Protein AF-A0A800MCJ8-F1 (afdb_monomer_lite)

Foldseek 3Di:
DDDDDDDDDDDQPDDPVLLVVLVVPPDDPALVSVLLSLLCVLLVHRSVVLSLLVVLLLLLVLAQVPQADQQFSWRQAPLFWIKGKDWPDDPVDVVFADDGWGDDQLWIWGQGPVRDTDTDPPTQIFIKIFRPDDDDLVPQDDPPDDFDDPVVVVVDPVDDLVPDGSLLNSLVSSCVVPVDPSSSSSRSSVSSRSSQSNCVSVDQWHDDPQAWIFGDDPTTITGGDPSSCVSSSNDD

Radius of gyration: 19.5 Å; chains: 1; bounding box: 46×62×62 Å

pLDDT: mean 83.27, std 16.12, range [28.75, 97.81]

Structure (mmCIF, N/CA/C/O backbone):
data_AF-A0A800MCJ8-F1
#
_entry.id   AF-A0A800MCJ8-F1
#
loop_
_atom_site.group_PDB
_atom_site.id
_atom_site.type_symbol
_atom_site.label_atom_id
_atom_site.label_alt_id
_atom_site.label_comp_id
_atom_site.label_asym_id
_atom_site.label_entity_id
_atom_site.label_seq_id
_atom_site.pdbx_PDB_ins_code
_atom_site.Cartn_x
_atom_site.Cartn_y
_atom_site.Cartn_z
_atom_site.occupancy
_atom_site.B_iso_or_equiv
_atom_site.auth_seq_id
_atom_site.auth_comp_id
_atom_site.auth_asym_id
_atom_site.auth_atom_id
_atom_site.pdbx_PDB_model_num
ATOM 1 N N . MET A 1 1 ? 9.756 -42.792 7.057 1.00 36.12 1 MET A N 1
ATOM 2 C CA . MET A 1 1 ? 10.075 -41.655 7.947 1.00 36.12 1 MET A CA 1
ATOM 3 C C . MET A 1 1 ? 9.738 -40.369 7.214 1.00 36.12 1 MET A C 1
ATOM 5 O O . MET A 1 1 ? 10.510 -39.906 6.387 1.00 36.12 1 MET A O 1
ATOM 9 N N . THR A 1 2 ? 8.528 -39.863 7.419 1.00 30.89 2 THR A N 1
ATOM 10 C CA . THR A 1 2 ? 8.011 -38.647 6.781 1.00 30.89 2 THR A CA 1
ATOM 11 C C . THR A 1 2 ? 8.363 -37.444 7.647 1.00 30.89 2 THR A C 1
ATOM 13 O O . THR A 1 2 ? 7.769 -37.241 8.703 1.00 30.89 2 THR A O 1
ATOM 16 N N . GLY A 1 3 ? 9.363 -36.676 7.215 1.00 28.75 3 GLY A N 1
ATOM 17 C CA . GLY A 1 3 ? 9.726 -35.402 7.827 1.00 28.75 3 GLY A CA 1
ATOM 18 C C . GLY A 1 3 ? 8.680 -34.344 7.493 1.00 28.75 3 GLY A C 1
ATOM 19 O O . GLY A 1 3 ? 8.579 -33.904 6.351 1.00 28.75 3 GLY A O 1
ATOM 20 N N . ILE A 1 4 ? 7.892 -33.956 8.492 1.00 29.97 4 ILE A N 1
ATOM 21 C CA . ILE A 1 4 ? 7.006 -32.796 8.426 1.00 29.97 4 ILE A CA 1
ATOM 22 C C . ILE A 1 4 ? 7.874 -31.567 8.696 1.00 29.97 4 ILE A C 1
ATOM 24 O O . ILE A 1 4 ? 8.286 -31.319 9.827 1.00 29.97 4 ILE A O 1
ATOM 28 N N . THR A 1 5 ? 8.171 -30.799 7.652 1.00 30.75 5 THR A N 1
ATOM 29 C CA . THR A 1 5 ? 8.714 -29.447 7.775 1.00 30.75 5 THR A CA 1
ATOM 30 C C . THR A 1 5 ? 7.624 -28.536 8.327 1.00 30.75 5 THR A C 1
ATOM 32 O O . THR A 1 5 ? 6.698 -28.121 7.630 1.00 30.75 5 THR A O 1
ATOM 35 N N . THR A 1 6 ? 7.721 -28.233 9.617 1.00 30.97 6 THR A N 1
ATOM 36 C CA . THR A 1 6 ? 6.938 -27.192 10.275 1.00 30.97 6 THR A CA 1
ATOM 37 C C . THR A 1 6 ? 7.277 -25.839 9.659 1.00 30.97 6 THR A C 1
ATOM 39 O O . THR A 1 6 ? 8.358 -25.297 9.865 1.00 30.97 6 THR A O 1
ATOM 42 N N . SER A 1 7 ? 6.334 -25.310 8.882 1.00 34.00 7 SER A N 1
ATOM 43 C CA . SER A 1 7 ? 6.285 -23.919 8.436 1.00 34.00 7 SER A CA 1
ATOM 44 C C . SER A 1 7 ? 6.340 -22.978 9.645 1.00 34.00 7 SER A C 1
ATOM 46 O O . SER A 1 7 ? 5.417 -22.984 10.462 1.00 34.00 7 SER A O 1
ATOM 48 N N . ASP A 1 8 ? 7.385 -22.151 9.730 1.00 35.06 8 ASP A N 1
ATOM 49 C CA . ASP A 1 8 ? 7.520 -21.093 10.733 1.00 35.06 8 ASP A CA 1
ATOM 50 C C . ASP A 1 8 ? 6.300 -20.162 10.705 1.00 35.06 8 ASP A C 1
ATOM 52 O O . ASP A 1 8 ? 5.992 -19.497 9.712 1.00 35.06 8 ASP A O 1
ATOM 56 N N . LYS A 1 9 ? 5.575 -20.152 11.823 1.00 41.94 9 LYS A N 1
ATOM 57 C CA . LYS A 1 9 ? 4.365 -19.365 12.048 1.00 41.94 9 LYS A CA 1
ATOM 58 C C . LYS A 1 9 ? 4.731 -17.912 12.372 1.00 41.94 9 LYS A C 1
ATOM 60 O O . LYS A 1 9 ? 5.507 -17.654 13.283 1.00 41.94 9 LYS A O 1
ATOM 65 N N . ASN A 1 10 ? 4.083 -16.977 11.674 1.00 42.59 10 ASN A N 1
ATOM 66 C CA . ASN A 1 10 ? 3.663 -15.655 12.161 1.00 42.59 10 ASN A CA 1
ATOM 67 C C . ASN A 1 10 ? 4.637 -14.902 13.093 1.00 42.59 10 ASN A C 1
ATOM 69 O O . ASN A 1 10 ? 4.304 -14.622 14.243 1.00 42.59 10 ASN A O 1
ATOM 73 N N . GLN A 1 11 ? 5.801 -14.477 12.595 1.00 41.53 11 GLN A N 1
ATOM 74 C CA . GLN A 1 11 ? 6.537 -13.400 13.265 1.00 41.53 11 GLN A CA 1
ATOM 75 C C . GLN A 1 11 ? 5.903 -12.051 12.908 1.00 41.53 11 GLN A C 1
ATOM 77 O O . GLN A 1 11 ? 6.086 -11.535 11.805 1.00 41.53 11 GLN A O 1
ATOM 82 N N . THR A 1 12 ? 5.163 -11.469 13.852 1.00 43.50 12 THR A N 1
ATOM 83 C CA . THR A 1 12 ? 4.762 -10.058 13.801 1.00 43.50 12 THR A CA 1
ATOM 84 C C . THR A 1 12 ? 6.012 -9.194 13.666 1.00 43.50 12 THR A C 1
ATOM 86 O O . THR A 1 12 ? 6.977 -9.352 14.415 1.00 43.50 12 THR A O 1
ATOM 89 N N . THR A 1 13 ? 6.030 -8.272 12.706 1.00 50.47 13 THR A N 1
ATOM 90 C CA . THR A 1 13 ? 7.264 -7.546 12.364 1.00 50.47 13 THR A CA 1
ATOM 91 C C . THR A 1 13 ? 7.583 -6.427 13.359 1.00 50.47 13 THR A C 1
ATOM 93 O O . THR A 1 13 ? 8.710 -5.913 13.382 1.00 50.47 13 THR A O 1
ATOM 96 N N . PHE A 1 14 ? 6.605 -6.083 14.200 1.00 52.44 14 PHE A N 1
ATOM 97 C CA . PHE A 1 14 ? 6.761 -5.252 15.385 1.00 52.44 14 PHE A CA 1
ATOM 98 C C . PHE A 1 14 ? 7.273 -6.084 16.566 1.00 52.44 14 PHE A C 1
ATOM 100 O O . PHE A 1 14 ? 6.672 -7.107 16.895 1.00 52.44 14 PHE A O 1
ATOM 107 N N . PRO A 1 15 ? 8.349 -5.651 17.248 1.00 59.16 15 PRO A N 1
ATOM 108 C CA . PRO A 1 15 ? 8.770 -6.278 18.493 1.00 59.16 15 PRO A CA 1
ATOM 109 C C . PRO A 1 15 ? 7.637 -6.222 19.523 1.00 59.16 15 PRO A C 1
ATOM 111 O O . PRO A 1 15 ? 7.038 -5.162 19.716 1.00 59.16 15 PRO A O 1
ATOM 114 N N . ALA A 1 16 ? 7.398 -7.310 20.257 1.00 60.09 16 ALA A N 1
ATOM 115 C CA . ALA A 1 16 ? 6.421 -7.331 21.352 1.00 60.09 16 ALA A CA 1
ATOM 116 C C . ALA A 1 16 ? 6.683 -6.223 22.398 1.00 60.09 16 ALA A C 1
ATOM 118 O O . ALA A 1 16 ? 5.756 -5.667 22.980 1.00 60.09 16 ALA A O 1
ATOM 119 N N . SER A 1 17 ? 7.948 -5.830 22.584 1.00 53.19 17 SER A N 1
ATOM 120 C CA . SER A 1 17 ? 8.345 -4.699 23.434 1.00 53.19 17 SER A CA 1
ATOM 121 C C . SER A 1 17 ? 7.850 -3.341 22.922 1.00 53.19 17 SER A C 1
ATOM 123 O O . SER A 1 17 ? 7.562 -2.448 23.719 1.00 53.19 17 SER A O 1
ATOM 125 N N . SER A 1 18 ? 7.717 -3.174 21.604 1.00 55.41 18 SER A N 1
ATOM 126 C CA . SER A 1 18 ? 7.154 -1.967 20.989 1.00 55.41 18 SER A CA 1
ATOM 127 C C . SER A 1 18 ? 5.636 -1.916 21.146 1.00 55.41 18 SER A C 1
ATOM 129 O O . SER A 1 18 ? 5.113 -0.850 21.448 1.00 55.41 18 SER A O 1
ATOM 131 N N . ILE A 1 19 ? 4.949 -3.058 21.035 1.00 61.28 19 ILE A N 1
ATOM 132 C CA . ILE A 1 19 ? 3.501 -3.177 21.297 1.00 61.28 19 ILE A CA 1
ATOM 133 C C . ILE A 1 19 ? 3.192 -2.859 22.768 1.00 61.28 19 ILE A C 1
ATOM 135 O O . ILE A 1 19 ? 2.347 -2.014 23.049 1.00 61.28 19 ILE A O 1
ATOM 139 N N . LYS A 1 20 ? 3.967 -3.410 23.712 1.00 60.31 20 LYS A N 1
ATOM 140 C CA . LYS A 1 20 ? 3.849 -3.063 25.141 1.00 60.31 20 LYS A CA 1
ATOM 141 C C . LYS A 1 20 ? 4.133 -1.582 25.422 1.00 60.31 20 LYS A C 1
ATOM 143 O O . LYS A 1 20 ? 3.499 -0.973 26.274 1.00 60.31 20 LYS A O 1
ATOM 148 N N . SER A 1 21 ? 5.083 -0.976 24.706 1.00 59.19 21 SER A N 1
ATOM 149 C CA . SER A 1 21 ? 5.383 0.457 24.854 1.00 59.19 21 SER A CA 1
ATOM 150 C C . SER A 1 21 ? 4.276 1.358 24.291 1.00 59.19 21 SER A C 1
ATOM 152 O O . SER A 1 21 ? 4.044 2.428 24.850 1.00 59.19 21 SER A O 1
ATOM 154 N N . LEU A 1 22 ? 3.599 0.919 23.221 1.00 59.22 22 LEU A N 1
ATOM 155 C CA . LEU A 1 22 ? 2.414 1.567 22.645 1.00 59.22 22 LEU A CA 1
ATOM 156 C C . LEU A 1 22 ? 1.237 1.544 23.631 1.00 59.22 22 LEU A C 1
ATOM 158 O O . LEU A 1 22 ? 0.635 2.584 23.879 1.00 59.22 22 LEU A O 1
ATOM 162 N N . GLN A 1 23 ? 0.977 0.393 24.258 1.00 61.78 23 GLN A N 1
ATOM 163 C CA . GLN A 1 23 ? -0.067 0.235 25.282 1.00 61.78 23 GLN A CA 1
ATOM 164 C C . GLN A 1 23 ? 0.172 1.118 26.519 1.00 61.78 23 GLN A C 1
ATOM 166 O O . GLN A 1 23 ? -0.777 1.615 27.114 1.00 61.78 23 GLN A O 1
ATOM 171 N N . ASN A 1 24 ? 1.436 1.378 26.868 1.00 57.78 24 ASN A N 1
ATOM 172 C CA . ASN A 1 24 ? 1.817 2.163 28.047 1.00 57.78 24 ASN A CA 1
ATOM 173 C C . ASN A 1 24 ? 1.929 3.685 27.800 1.00 57.78 24 ASN A C 1
ATOM 175 O O . ASN A 1 24 ? 2.462 4.398 28.650 1.00 57.78 24 ASN A O 1
ATOM 179 N N . GLY A 1 25 ? 1.498 4.200 26.641 1.00 51.69 25 GLY A N 1
ATOM 180 C CA . GLY A 1 25 ? 1.368 5.647 26.396 1.00 51.69 25 GLY A CA 1
ATOM 181 C C . GLY A 1 25 ? 2.675 6.458 26.342 1.00 51.69 25 GLY A C 1
ATOM 182 O O . GLY A 1 25 ? 2.639 7.684 26.442 1.00 51.69 25 GLY A O 1
ATOM 183 N N . LYS A 1 26 ? 3.846 5.824 26.181 1.00 52.72 26 LYS A N 1
ATOM 184 C CA . LYS A 1 26 ? 5.127 6.548 26.037 1.00 52.72 26 LYS A CA 1
ATOM 185 C C . LYS A 1 26 ? 5.223 7.253 24.679 1.00 52.72 26 LYS A C 1
ATOM 187 O O . LYS A 1 26 ? 4.796 6.708 23.666 1.00 52.72 26 LYS A O 1
ATOM 192 N N . SER A 1 27 ? 5.869 8.429 24.653 1.00 52.53 27 SER A N 1
ATOM 193 C CA . SER A 1 27 ? 6.148 9.205 23.431 1.00 52.53 27 SER A CA 1
ATOM 194 C C . SER A 1 27 ? 6.707 8.320 22.310 1.00 52.53 27 SER A C 1
ATOM 196 O O . SER A 1 27 ? 7.795 7.740 22.409 1.00 52.53 27 SER A O 1
ATOM 198 N N . LEU A 1 28 ? 5.921 8.189 21.242 1.00 59.66 28 LEU A N 1
ATOM 199 C CA . LEU A 1 28 ? 6.206 7.307 20.121 1.00 59.66 28 LEU A CA 1
ATOM 200 C C . LEU A 1 28 ? 7.229 7.964 19.197 1.00 59.66 28 LEU A C 1
ATOM 202 O O . LEU A 1 28 ? 6.925 8.932 18.508 1.00 59.66 28 LEU A O 1
ATOM 206 N N . LYS A 1 29 ? 8.444 7.408 19.151 1.00 59.47 29 LYS A N 1
ATOM 207 C CA . LYS A 1 29 ? 9.552 7.947 18.343 1.00 59.47 29 LYS A CA 1
ATOM 208 C C . LYS A 1 29 ? 9.481 7.613 16.844 1.00 59.47 29 LYS A C 1
ATOM 210 O O . LYS A 1 29 ? 10.251 8.177 16.075 1.00 59.47 29 LYS A O 1
ATOM 215 N N . SER A 1 30 ? 8.618 6.686 16.406 1.00 72.31 30 SER A N 1
ATOM 216 C CA . SER A 1 30 ? 8.546 6.257 14.995 1.00 72.31 30 SER A CA 1
ATOM 217 C C . SER A 1 30 ? 7.173 6.508 14.373 1.00 72.31 30 SER A C 1
ATOM 219 O O . SER A 1 30 ? 6.151 6.216 14.995 1.00 72.31 30 SER A O 1
ATOM 221 N N . SER A 1 31 ? 7.155 6.999 13.128 1.00 82.00 31 SER A N 1
ATOM 222 C CA . SER A 1 31 ? 5.919 7.348 12.414 1.00 82.00 31 SER A CA 1
ATOM 223 C C . SER A 1 31 ? 4.972 6.155 12.267 1.00 82.00 31 SER A C 1
ATOM 225 O O . SER A 1 31 ? 3.772 6.299 12.459 1.00 82.00 31 SER A O 1
ATOM 227 N N . SER A 1 32 ? 5.492 4.954 11.990 1.00 87.00 32 SER A N 1
ATOM 228 C CA . SER A 1 32 ? 4.664 3.746 11.891 1.00 87.00 32 SER A CA 1
ATOM 229 C C . SER A 1 32 ? 3.969 3.377 13.202 1.00 87.00 32 SER A C 1
ATOM 231 O O . SER A 1 32 ? 2.825 2.943 13.173 1.00 87.00 32 SER A O 1
ATOM 233 N N . ALA A 1 33 ? 4.629 3.566 14.350 1.00 87.88 33 ALA A N 1
ATOM 234 C CA . ALA A 1 33 ? 4.023 3.275 15.647 1.00 87.88 33 ALA A CA 1
ATOM 235 C C . ALA A 1 33 ? 2.918 4.292 15.988 1.00 87.88 33 ALA A C 1
ATOM 237 O O . ALA A 1 33 ? 1.853 3.900 16.447 1.00 87.88 33 ALA A O 1
ATOM 238 N N . GLN A 1 34 ? 3.135 5.577 15.679 1.00 89.56 34 GLN A N 1
ATOM 239 C CA . GLN A 1 34 ? 2.110 6.625 15.810 1.00 89.56 34 GLN A CA 1
ATOM 240 C C . GLN A 1 34 ? 0.885 6.353 14.925 1.00 89.56 34 GLN A C 1
ATOM 242 O O . GLN A 1 34 ? -0.250 6.560 15.350 1.00 89.56 34 GLN A O 1
ATOM 247 N N . ILE A 1 35 ? 1.108 5.865 13.701 1.00 92.88 35 ILE A N 1
ATOM 248 C CA . ILE A 1 35 ? 0.030 5.500 12.776 1.00 92.88 35 ILE A CA 1
ATOM 249 C C . ILE A 1 35 ? -0.773 4.310 13.316 1.00 92.88 35 ILE A C 1
ATOM 251 O O . ILE A 1 35 ? -1.997 4.378 13.310 1.00 92.88 35 ILE A O 1
ATOM 255 N N . ILE A 1 36 ? -0.116 3.259 13.822 1.00 93.75 36 ILE A N 1
ATOM 256 C CA . ILE A 1 36 ? -0.798 2.108 14.443 1.00 93.75 36 ILE A CA 1
ATOM 257 C C . ILE A 1 36 ? -1.632 2.544 15.649 1.00 93.75 36 ILE A C 1
ATOM 259 O O . ILE A 1 36 ? -2.795 2.164 15.747 1.00 93.75 36 ILE A O 1
ATOM 263 N N . ASP A 1 37 ? -1.055 3.345 16.547 1.00 91.19 37 ASP A N 1
ATOM 264 C CA . ASP A 1 37 ? -1.762 3.869 17.721 1.00 91.19 37 ASP A CA 1
ATOM 265 C C . ASP A 1 37 ? -3.004 4.673 17.307 1.00 91.19 37 ASP A C 1
ATOM 267 O O . ASP A 1 37 ? -4.094 4.471 17.838 1.00 91.19 37 ASP A O 1
ATOM 271 N N . SER A 1 38 ? -2.867 5.516 16.279 1.00 91.12 38 SER A N 1
ATOM 272 C CA . SER A 1 38 ? -3.987 6.281 15.720 1.00 91.12 38 SER A CA 1
ATOM 273 C C . SER A 1 38 ? -5.062 5.372 15.117 1.00 91.12 38 SER A C 1
ATOM 275 O O . SER A 1 38 ? -6.246 5.599 15.343 1.00 91.12 38 SER A O 1
ATOM 277 N N . MET A 1 39 ? -4.667 4.328 14.377 1.00 93.94 39 MET A N 1
ATOM 278 C CA . MET A 1 39 ? -5.596 3.344 13.811 1.00 93.94 39 MET A CA 1
ATOM 279 C C . MET A 1 39 ? -6.392 2.635 14.908 1.00 93.94 39 MET A C 1
ATOM 281 O O . MET A 1 39 ? -7.612 2.558 14.804 1.00 93.94 39 MET A O 1
ATOM 285 N N . ALA A 1 40 ? -5.717 2.147 15.952 1.00 94.25 40 ALA A N 1
ATOM 286 C CA . ALA A 1 40 ? -6.349 1.463 17.077 1.00 94.25 40 ALA A CA 1
ATOM 287 C C . ALA A 1 40 ? -7.364 2.377 17.782 1.00 94.25 40 ALA A C 1
ATOM 289 O O . ALA A 1 40 ? -8.543 2.044 17.865 1.00 94.25 40 ALA A O 1
ATOM 290 N N . LYS A 1 41 ? -6.940 3.589 18.166 1.00 91.62 41 LYS A N 1
ATOM 291 C 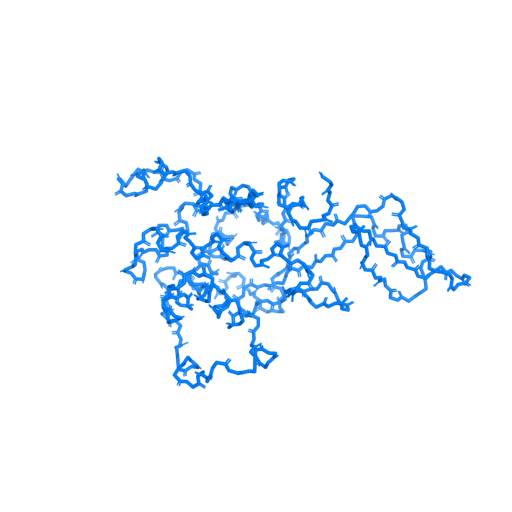CA . LYS A 1 41 ? -7.792 4.573 18.854 1.00 91.62 41 LYS A CA 1
ATOM 292 C C . LYS A 1 41 ? -9.014 4.998 18.043 1.00 91.62 41 LYS A C 1
ATOM 294 O O . LYS A 1 41 ? -10.096 5.120 18.596 1.00 91.62 41 LYS A O 1
ATOM 299 N N . MET A 1 42 ? -8.858 5.235 16.741 1.00 89.75 42 MET A N 1
ATOM 300 C CA . MET A 1 42 ? -9.962 5.701 15.888 1.00 89.75 42 MET A CA 1
ATOM 301 C C . MET A 1 42 ? -10.972 4.607 15.536 1.00 89.75 42 MET A C 1
ATOM 303 O O . MET A 1 42 ? -12.067 4.920 15.075 1.00 89.75 42 MET A O 1
ATOM 307 N N . THR A 1 43 ? -10.597 3.337 15.691 1.00 91.44 43 THR A N 1
ATOM 308 C CA . THR A 1 43 ? -11.454 2.199 15.334 1.00 91.44 43 THR A CA 1
ATOM 309 C C . THR A 1 43 ? -11.971 1.428 16.536 1.00 91.44 43 THR A C 1
ATOM 311 O O . THR A 1 43 ? -12.784 0.532 16.343 1.00 91.44 43 THR A O 1
ATOM 314 N N . ASP A 1 44 ? -11.515 1.777 17.741 1.00 92.75 44 ASP A N 1
ATOM 315 C CA . ASP A 1 44 ? -11.741 1.012 18.970 1.00 92.75 44 ASP A CA 1
ATOM 316 C C . ASP A 1 44 ? -11.318 -0.466 18.834 1.00 92.75 44 ASP A C 1
ATOM 318 O O . ASP A 1 44 ? -11.927 -1.386 19.374 1.00 92.75 44 ASP A O 1
ATOM 322 N N . LEU A 1 45 ? -10.258 -0.707 18.053 1.00 94.31 45 LEU A N 1
ATOM 323 C CA . LEU A 1 45 ? -9.669 -2.030 17.846 1.00 94.31 45 LEU A CA 1
ATOM 324 C C . LEU A 1 45 ? -8.302 -2.113 18.518 1.00 94.31 45 LEU A C 1
ATOM 326 O O . LEU A 1 45 ? -7.616 -1.113 18.726 1.00 94.31 45 LEU A O 1
ATOM 330 N N . SER A 1 46 ? -7.869 -3.339 18.811 1.00 94.94 46 SER A N 1
ATOM 331 C CA . SER A 1 46 ? -6.579 -3.564 19.461 1.00 94.94 46 SER A CA 1
ATOM 332 C C . SER A 1 46 ? -5.394 -3.085 18.607 1.00 94.94 46 SER A C 1
ATOM 334 O O . SER A 1 46 ? -5.408 -3.139 17.368 1.00 94.94 46 SER A O 1
ATOM 336 N N . ILE A 1 47 ? -4.321 -2.665 19.283 1.00 93.56 47 ILE A N 1
ATOM 337 C CA . ILE A 1 47 ? -3.038 -2.315 18.653 1.00 93.56 47 ILE A CA 1
ATOM 338 C C . ILE A 1 47 ? -2.492 -3.511 17.867 1.00 93.56 47 ILE A C 1
ATOM 340 O O . ILE A 1 47 ? -1.915 -3.338 16.791 1.00 93.56 47 ILE A O 1
ATOM 344 N N . GLU A 1 48 ? -2.694 -4.725 18.369 1.00 94.38 48 GLU A N 1
ATOM 345 C CA . GLU A 1 48 ? -2.321 -5.980 17.728 1.00 94.38 48 GLU A CA 1
ATOM 346 C C . GLU A 1 48 ? -3.035 -6.150 16.380 1.00 94.38 48 GLU A C 1
ATOM 348 O O . GLU A 1 48 ? -2.376 -6.399 15.366 1.00 94.38 48 GLU A O 1
ATOM 353 N N . THR A 1 49 ? -4.356 -5.940 16.335 1.00 95.38 49 THR A N 1
ATOM 354 C CA . THR A 1 49 ? -5.153 -5.994 15.098 1.00 95.38 49 THR A CA 1
ATOM 355 C C . THR A 1 49 ? -4.681 -4.931 14.103 1.00 95.38 49 THR A C 1
ATOM 357 O O . THR A 1 49 ? -4.410 -5.247 12.940 1.00 95.38 49 THR A O 1
ATOM 360 N N . ALA A 1 50 ? -4.503 -3.684 14.551 1.00 96.50 50 ALA A N 1
ATOM 361 C CA . ALA A 1 50 ? -4.020 -2.586 13.709 1.00 96.50 50 ALA A CA 1
ATOM 362 C C . ALA A 1 50 ? -2.616 -2.860 13.138 1.00 96.50 50 ALA A C 1
ATOM 364 O O . ALA A 1 50 ? -2.368 -2.655 11.945 1.00 96.50 50 ALA A O 1
ATOM 365 N N . THR A 1 51 ? -1.713 -3.388 13.967 1.00 95.38 51 THR A N 1
ATOM 366 C CA . THR A 1 51 ? -0.357 -3.791 13.569 1.00 95.38 51 THR A CA 1
ATOM 367 C C . THR A 1 51 ? -0.403 -4.881 12.508 1.00 95.38 51 THR A C 1
ATOM 369 O O . THR A 1 51 ? 0.286 -4.777 11.491 1.00 95.38 51 THR A O 1
ATOM 372 N N . ARG A 1 52 ? -1.240 -5.906 12.708 1.00 96.31 52 ARG A N 1
ATOM 373 C CA . ARG A 1 52 ? -1.382 -7.026 11.772 1.00 96.31 52 ARG A CA 1
ATOM 374 C C . ARG A 1 52 ? -1.913 -6.553 10.419 1.00 96.31 52 ARG A C 1
ATOM 376 O O . ARG A 1 52 ? -1.348 -6.924 9.396 1.00 96.31 52 ARG A O 1
ATOM 383 N N . VAL A 1 53 ? -2.911 -5.664 10.392 1.00 97.69 53 VAL A N 1
ATOM 384 C CA . VAL A 1 53 ? -3.402 -5.056 9.139 1.00 97.69 53 VAL A CA 1
ATOM 385 C C . VAL A 1 53 ? -2.313 -4.233 8.442 1.00 97.69 53 VAL A C 1
ATOM 387 O O . VAL A 1 53 ? -2.171 -4.322 7.222 1.00 97.69 53 VAL A O 1
ATOM 390 N N . MET A 1 54 ? -1.517 -3.455 9.183 1.00 96.75 54 MET A N 1
ATOM 391 C CA . MET A 1 54 ? -0.426 -2.673 8.591 1.00 96.75 54 MET A CA 1
ATOM 392 C C . MET A 1 54 ? 0.676 -3.564 8.003 1.00 96.75 54 MET A C 1
ATOM 394 O O . MET A 1 54 ? 1.162 -3.294 6.901 1.00 96.75 54 MET A O 1
ATOM 398 N N . ASP A 1 55 ? 1.075 -4.615 8.718 1.00 95.81 55 ASP A N 1
ATOM 399 C CA . ASP A 1 55 ? 2.072 -5.570 8.235 1.00 95.81 55 ASP A CA 1
ATOM 400 C C . ASP A 1 55 ? 1.587 -6.272 6.966 1.00 95.81 55 ASP A C 1
ATOM 402 O O . ASP A 1 55 ? 2.309 -6.306 5.967 1.00 95.81 55 ASP A O 1
ATOM 406 N N . GLU A 1 56 ? 0.337 -6.730 6.956 1.00 97.44 56 GLU A N 1
ATOM 407 C CA . GLU A 1 56 ? -0.235 -7.423 5.804 1.00 97.44 56 GLU A CA 1
ATOM 408 C C . GLU A 1 56 ? -0.468 -6.513 4.597 1.00 97.44 56 GLU A C 1
ATOM 410 O O . GLU A 1 56 ? -0.305 -6.932 3.448 1.00 97.44 56 GLU A O 1
ATOM 415 N N . PHE A 1 57 ? -0.746 -5.229 4.826 1.00 97.75 57 PHE A N 1
ATOM 416 C CA . PHE A 1 57 ? -0.728 -4.231 3.761 1.00 97.75 57 PHE A CA 1
ATOM 417 C C . PHE A 1 57 ? 0.651 -4.144 3.092 1.00 97.75 57 PHE A C 1
ATOM 419 O O . PHE A 1 57 ? 0.751 -4.185 1.862 1.00 97.75 57 PHE A O 1
ATOM 426 N N . TRP A 1 58 ? 1.726 -4.034 3.873 1.00 96.88 58 TRP A N 1
ATOM 427 C CA . TRP A 1 58 ? 3.076 -3.946 3.313 1.00 96.88 58 TRP A CA 1
ATOM 428 C C . TRP A 1 58 ? 3.519 -5.248 2.646 1.00 96.88 58 TRP A C 1
ATOM 430 O O . TRP A 1 58 ? 4.199 -5.201 1.617 1.00 96.88 58 TRP A O 1
ATOM 440 N N . ASP A 1 59 ? 3.091 -6.391 3.172 1.00 95.50 59 ASP A N 1
ATOM 441 C CA . ASP A 1 59 ? 3.288 -7.693 2.543 1.00 95.50 59 ASP A CA 1
ATOM 442 C C . ASP A 1 59 ? 2.592 -7.762 1.184 1.00 95.50 59 ASP A C 1
ATOM 444 O O . ASP A 1 59 ? 3.225 -8.135 0.190 1.00 95.50 59 ASP A O 1
ATOM 448 N N . TYR A 1 60 ? 1.347 -7.290 1.096 1.00 96.38 60 TYR A N 1
ATOM 449 C CA . TYR A 1 60 ? 0.625 -7.175 -0.168 1.00 96.38 60 TYR A CA 1
ATOM 450 C C . TYR A 1 60 ? 1.373 -6.284 -1.169 1.00 96.38 60 TYR A C 1
ATOM 452 O O . TYR A 1 60 ? 1.532 -6.660 -2.333 1.00 96.38 60 TYR A O 1
ATOM 460 N N . VAL A 1 61 ? 1.865 -5.117 -0.736 1.00 96.06 61 VAL A N 1
ATOM 461 C CA . VAL A 1 61 ? 2.645 -4.202 -1.593 1.00 96.06 61 VAL A CA 1
ATOM 462 C C . VAL A 1 61 ? 3.938 -4.864 -2.075 1.00 96.06 61 VAL A C 1
ATOM 464 O O . VAL A 1 61 ? 4.327 -4.656 -3.227 1.00 96.06 61 VAL A O 1
ATOM 467 N N . SER A 1 62 ? 4.584 -5.677 -1.233 1.00 93.56 62 SER A N 1
ATOM 468 C CA . SER A 1 62 ? 5.837 -6.362 -1.572 1.00 93.56 62 SER A CA 1
ATOM 469 C C . SER A 1 62 ? 5.680 -7.475 -2.615 1.00 93.56 62 SER A C 1
ATOM 471 O O . SER A 1 62 ? 6.633 -7.787 -3.324 1.00 93.56 62 SER A O 1
ATOM 473 N N . ASN A 1 63 ? 4.480 -8.040 -2.771 1.00 91.56 63 ASN A N 1
ATOM 474 C CA . ASN A 1 63 ? 4.218 -9.116 -3.725 1.00 91.56 63 ASN A CA 1
ATOM 475 C C . ASN A 1 63 ? 3.976 -8.574 -5.150 1.00 91.56 63 ASN A C 1
ATOM 477 O O . ASN A 1 63 ? 2.840 -8.400 -5.602 1.00 91.56 63 ASN A O 1
ATOM 481 N N . HIS A 1 64 ? 5.065 -8.310 -5.878 1.00 87.62 64 HIS A N 1
ATOM 482 C CA . HIS A 1 64 ? 5.017 -7.797 -7.253 1.00 87.62 64 HIS A CA 1
ATOM 483 C C . HIS A 1 64 ? 4.283 -8.721 -8.230 1.00 87.62 64 HIS A C 1
ATOM 485 O O . HIS A 1 64 ? 3.488 -8.248 -9.042 1.00 87.62 64 HIS A O 1
ATOM 491 N N . SER A 1 65 ? 4.534 -10.028 -8.154 1.00 82.00 65 SER A N 1
ATOM 492 C CA . SER A 1 65 ? 4.084 -10.994 -9.163 1.00 82.00 65 SER A CA 1
ATOM 493 C C . SER A 1 65 ? 2.563 -11.164 -9.199 1.00 82.00 65 SER A C 1
ATOM 495 O O . SER A 1 65 ? 2.000 -11.348 -10.282 1.00 82.00 65 SER A O 1
ATOM 497 N N . GLY A 1 66 ? 1.899 -11.076 -8.040 1.00 84.62 66 GLY A N 1
ATOM 498 C CA . GLY A 1 66 ? 0.448 -11.246 -7.918 1.00 84.62 66 GLY A CA 1
ATOM 499 C C . GLY A 1 66 ? -0.355 -9.943 -7.914 1.00 84.62 66 GLY A C 1
ATOM 500 O O . GLY A 1 66 ? -1.467 -9.892 -8.449 1.00 84.62 66 GLY A O 1
ATOM 501 N N . ASN A 1 67 ? 0.191 -8.875 -7.326 1.00 90.62 67 ASN A N 1
ATOM 502 C CA . ASN A 1 67 ? -0.626 -7.720 -6.935 1.00 90.62 67 ASN A CA 1
ATOM 503 C C . ASN A 1 67 ? -0.483 -6.501 -7.843 1.00 90.62 67 ASN A C 1
ATOM 505 O O . ASN A 1 67 ? -1.312 -5.590 -7.789 1.00 90.62 67 ASN A O 1
ATOM 509 N N . TRP A 1 68 ? 0.540 -6.480 -8.692 1.00 92.19 68 TRP A N 1
ATOM 510 C CA . TRP A 1 68 ? 0.845 -5.348 -9.555 1.00 92.19 68 TRP A CA 1
ATOM 511 C C . TRP A 1 68 ? 0.375 -5.605 -10.984 1.00 92.19 68 TRP A C 1
ATOM 513 O O . TRP A 1 68 ? 0.368 -6.735 -11.475 1.00 92.19 68 TRP A O 1
ATOM 523 N N . ARG A 1 69 ? 0.001 -4.538 -11.697 1.00 89.00 69 ARG A N 1
ATOM 524 C CA . ARG A 1 69 ? -0.323 -4.648 -13.123 1.00 89.00 69 ARG A CA 1
ATOM 525 C C . ARG A 1 69 ? 0.914 -5.094 -13.906 1.00 89.00 69 ARG A C 1
ATOM 527 O O . ARG A 1 69 ? 1.961 -4.457 -13.824 1.00 89.00 69 ARG A O 1
ATOM 534 N N . LYS A 1 70 ? 0.789 -6.172 -14.682 1.00 83.94 70 LYS A N 1
ATOM 535 C CA . LYS A 1 70 ? 1.916 -6.796 -15.401 1.00 83.94 70 LYS A CA 1
ATOM 536 C C . LYS A 1 70 ? 2.502 -5.916 -16.508 1.00 83.94 70 LYS A C 1
ATOM 538 O O . LYS A 1 70 ? 3.682 -6.033 -16.809 1.00 83.94 70 LYS A O 1
ATOM 543 N N . ASP A 1 71 ? 1.685 -5.064 -17.116 1.00 80.31 71 ASP A N 1
ATOM 544 C CA . ASP A 1 71 ? 2.037 -4.229 -18.270 1.00 80.31 71 ASP A CA 1
ATOM 545 C C . ASP A 1 71 ? 2.728 -2.915 -17.877 1.00 80.31 71 ASP A C 1
ATOM 547 O O . ASP A 1 71 ? 3.660 -2.462 -18.537 1.00 80.31 71 ASP A O 1
ATOM 551 N N . THR A 1 72 ? 2.253 -2.300 -16.799 1.00 83.31 72 THR A N 1
ATOM 552 C CA . THR A 1 72 ? 2.683 -0.981 -16.320 1.00 83.31 72 THR A CA 1
ATOM 553 C C . THR A 1 72 ? 3.582 -1.072 -15.095 1.00 83.31 72 THR A C 1
ATOM 555 O O . THR A 1 72 ? 4.249 -0.096 -14.758 1.00 83.31 72 THR A O 1
ATOM 558 N N . HIS A 1 73 ? 3.618 -2.234 -14.436 1.00 89.38 73 HIS A N 1
ATOM 559 C CA . HIS A 1 73 ? 4.268 -2.447 -13.145 1.00 89.38 73 HIS A CA 1
ATOM 560 C C . HIS A 1 73 ? 3.850 -1.383 -12.126 1.00 89.38 73 HIS A C 1
ATOM 562 O O . HIS A 1 73 ? 4.684 -0.793 -11.435 1.00 89.38 73 HIS A O 1
ATOM 568 N N . CYS A 1 74 ? 2.536 -1.160 -12.047 1.00 92.69 74 CYS A N 1
ATOM 569 C CA . CYS A 1 74 ? 1.899 -0.222 -11.133 1.00 92.69 74 CYS A CA 1
ATOM 570 C C . CYS A 1 74 ? 0.940 -0.945 -10.179 1.00 92.69 74 CYS A C 1
ATOM 572 O O . CYS A 1 74 ? 0.158 -1.802 -10.602 1.00 92.69 74 CYS A O 1
ATOM 574 N N . LEU A 1 75 ? 0.936 -0.519 -8.918 1.00 95.44 75 LEU A N 1
ATOM 575 C CA . LEU A 1 75 ? -0.116 -0.784 -7.941 1.00 95.44 75 LEU A CA 1
ATOM 576 C C . LEU A 1 75 ? -0.763 0.555 -7.573 1.00 95.44 75 LEU A C 1
ATOM 578 O O . LEU A 1 75 ? -0.242 1.315 -6.758 1.00 95.44 75 LEU A O 1
ATOM 582 N N . GLN A 1 76 ? -1.891 0.856 -8.215 1.00 95.38 76 GLN A N 1
ATOM 583 C CA . GLN A 1 76 ? -2.685 2.052 -7.938 1.00 95.38 76 GLN A CA 1
ATOM 584 C C . GLN A 1 76 ? -3.726 1.742 -6.867 1.00 95.38 76 GLN A C 1
ATOM 586 O O . GLN A 1 76 ? -4.579 0.874 -7.065 1.00 95.38 76 GLN A O 1
ATOM 591 N N . ILE A 1 77 ? -3.677 2.472 -5.758 1.00 95.50 77 ILE A N 1
ATOM 592 C CA . ILE A 1 77 ? -4.569 2.323 -4.612 1.00 95.50 77 ILE A CA 1
ATOM 593 C C . ILE A 1 77 ? -5.434 3.587 -4.518 1.00 95.50 77 ILE A C 1
ATOM 595 O O . ILE A 1 77 ? -4.915 4.667 -4.217 1.00 95.50 77 ILE A O 1
ATOM 599 N N . PRO A 1 78 ? -6.751 3.488 -4.792 1.00 91.88 78 PRO A N 1
ATOM 600 C CA . PRO A 1 78 ? -7.647 4.639 -4.741 1.00 91.88 78 PRO A CA 1
ATOM 601 C C . PRO A 1 78 ? -7.584 5.358 -3.392 1.00 91.88 78 PRO A C 1
ATOM 603 O O . PRO A 1 78 ? -7.605 4.707 -2.348 1.00 91.88 78 PRO A O 1
ATOM 606 N N . LYS A 1 79 ? -7.543 6.697 -3.435 1.00 90.12 79 LYS A N 1
ATOM 607 C CA . LYS A 1 79 ? -7.439 7.587 -2.264 1.00 90.12 79 LYS A CA 1
ATOM 608 C C . LYS A 1 79 ? -6.169 7.410 -1.407 1.00 90.12 79 LYS A C 1
ATOM 610 O O . LYS A 1 79 ? -6.114 7.967 -0.320 1.00 90.12 79 LYS A O 1
ATOM 615 N N . PHE A 1 80 ? -5.156 6.678 -1.881 1.00 94.69 80 PHE A N 1
ATOM 616 C CA . PHE A 1 80 ? -3.857 6.568 -1.202 1.00 94.69 80 PHE A CA 1
ATOM 617 C C . PHE A 1 80 ? -2.665 6.953 -2.083 1.00 94.69 80 PHE A C 1
ATOM 619 O O . PHE A 1 80 ? -1.847 7.780 -1.695 1.00 94.69 80 PHE A O 1
ATOM 626 N N . GLY A 1 81 ? -2.585 6.410 -3.296 1.00 95.44 81 GLY A N 1
ATOM 627 C CA . GLY A 1 81 ? -1.530 6.748 -4.246 1.00 95.44 81 GLY A CA 1
ATOM 628 C C . GLY A 1 81 ? -1.170 5.573 -5.138 1.00 95.44 81 GLY A C 1
ATOM 629 O O . GLY A 1 81 ? -1.859 4.552 -5.173 1.00 95.44 81 GLY A O 1
ATOM 630 N N . THR A 1 82 ? -0.081 5.717 -5.881 1.00 96.31 82 THR A N 1
ATOM 631 C CA . THR A 1 82 ? 0.376 4.713 -6.839 1.00 96.31 82 THR A CA 1
ATOM 632 C C . THR A 1 82 ? 1.824 4.341 -6.570 1.00 96.31 82 THR A C 1
ATOM 634 O O . THR A 1 82 ? 2.715 5.190 -6.635 1.00 96.31 82 THR A O 1
ATOM 637 N N . PHE A 1 83 ? 2.072 3.054 -6.334 1.00 96.12 83 PHE A N 1
ATOM 638 C CA . PHE A 1 83 ? 3.417 2.494 -6.387 1.00 96.12 83 PHE A CA 1
ATOM 639 C C . PHE A 1 83 ? 3.748 2.085 -7.822 1.00 96.12 83 PHE A C 1
ATOM 641 O O . PHE A 1 83 ? 2.917 1.500 -8.515 1.00 96.12 83 PHE A O 1
ATOM 648 N N . ILE A 1 84 ? 4.954 2.413 -8.283 1.00 93.00 84 ILE A N 1
ATOM 649 C CA . ILE A 1 84 ? 5.399 2.166 -9.659 1.00 93.00 84 ILE A CA 1
ATOM 650 C C . ILE A 1 84 ? 6.825 1.644 -9.638 1.00 93.00 84 ILE A C 1
ATOM 652 O O . ILE A 1 84 ? 7.716 2.286 -9.077 1.00 93.00 84 ILE A O 1
ATOM 656 N N . LEU A 1 85 ? 7.060 0.526 -10.313 1.00 90.69 85 LEU A N 1
ATOM 657 C CA . LEU A 1 85 ? 8.396 -0.003 -10.502 1.00 90.69 85 LEU A CA 1
ATOM 658 C C . LEU A 1 85 ? 9.065 0.745 -11.654 1.00 90.69 85 LEU A C 1
ATOM 660 O O . LEU A 1 85 ? 8.543 0.794 -12.768 1.00 90.69 85 LEU A O 1
ATOM 664 N N . LYS A 1 86 ? 10.220 1.359 -11.397 1.00 85.62 86 LYS A N 1
ATOM 665 C CA . LYS A 1 86 ? 10.954 2.138 -12.404 1.00 85.62 86 LYS A CA 1
ATOM 666 C C . LYS A 1 86 ? 12.428 1.746 -12.450 1.00 85.62 86 LYS A C 1
ATOM 668 O O . LYS A 1 86 ? 13.001 1.423 -11.411 1.00 85.62 86 LYS A O 1
ATOM 673 N N . PRO A 1 87 ? 13.085 1.858 -13.614 1.00 81.31 87 PRO A N 1
ATOM 674 C CA . PRO A 1 87 ? 14.541 1.801 -13.678 1.00 81.31 87 PRO A CA 1
ATOM 675 C C . PRO A 1 87 ? 15.167 2.953 -12.869 1.00 81.31 87 PRO A C 1
ATOM 677 O O . PRO A 1 87 ? 14.644 4.078 -12.868 1.00 81.31 87 PRO A O 1
ATOM 680 N N . ARG A 1 88 ? 16.294 2.704 -12.182 1.00 76.75 88 ARG A N 1
ATOM 681 C CA . ARG A 1 88 ? 17.069 3.763 -11.501 1.00 76.75 88 ARG A CA 1
ATOM 682 C C . ARG A 1 88 ? 17.705 4.736 -12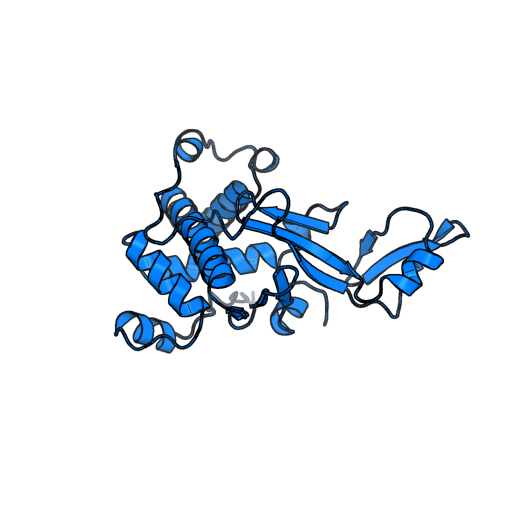.502 1.00 76.75 88 ARG A C 1
ATOM 684 O O . ARG A 1 88 ? 17.609 5.941 -12.288 1.00 76.75 88 ARG A O 1
ATOM 691 N N . SER A 1 89 ? 18.244 4.237 -13.617 1.00 69.81 89 SER A N 1
ATOM 692 C CA . SER A 1 89 ? 18.803 5.039 -14.717 1.00 69.81 89 SER A CA 1
ATOM 693 C C . SER A 1 89 ? 17.834 5.092 -15.900 1.00 69.81 89 SER A C 1
ATOM 695 O O . SER A 1 89 ? 17.606 4.093 -16.579 1.00 69.81 89 SER A O 1
ATOM 697 N N . LYS A 1 90 ? 17.213 6.254 -16.137 1.00 64.12 90 LYS A N 1
ATOM 698 C CA . LYS A 1 90 ? 16.267 6.445 -17.255 1.00 64.12 90 LYS A CA 1
ATOM 699 C C . LYS A 1 90 ? 16.958 6.850 -18.556 1.00 64.12 90 LYS A C 1
ATOM 701 O O . LYS A 1 90 ? 16.499 6.472 -19.630 1.00 64.12 90 LYS A O 1
ATOM 706 N N . THR A 1 91 ? 18.040 7.612 -18.447 1.00 61.47 91 THR A N 1
ATOM 707 C CA . THR A 1 91 ? 18.676 8.333 -19.556 1.00 61.47 91 THR A CA 1
ATOM 708 C C . THR A 1 91 ? 19.363 7.401 -20.546 1.00 61.47 91 THR A C 1
ATOM 710 O O . THR A 1 91 ? 19.281 7.628 -21.747 1.00 61.47 91 THR A O 1
ATOM 713 N N . PHE A 1 92 ? 19.994 6.329 -20.062 1.00 62.41 92 PHE A N 1
ATOM 714 C CA . PHE A 1 92 ? 20.660 5.359 -20.934 1.00 62.41 92 PHE A CA 1
ATOM 715 C C . PHE A 1 92 ? 19.646 4.509 -21.715 1.00 62.41 92 PHE A C 1
ATOM 717 O O . PHE A 1 92 ? 19.720 4.411 -22.936 1.00 62.41 92 PHE A O 1
ATOM 724 N N . ILE A 1 93 ? 18.636 3.966 -21.025 1.00 63.12 93 ILE A N 1
ATOM 725 C CA . ILE A 1 93 ? 17.661 3.055 -21.642 1.00 63.12 93 ILE A CA 1
ATOM 726 C C . ILE A 1 93 ? 16.780 3.777 -22.667 1.00 63.12 93 ILE A C 1
ATOM 728 O O . ILE A 1 93 ? 16.479 3.211 -23.713 1.00 63.12 93 ILE A O 1
ATOM 732 N N . GLN A 1 94 ? 16.367 5.023 -22.407 1.00 65.44 94 GLN A N 1
ATOM 733 C CA . GLN A 1 94 ? 15.536 5.774 -23.357 1.00 65.44 94 GLN A CA 1
ATOM 734 C C . GLN A 1 94 ? 16.209 5.979 -24.719 1.00 65.44 94 GLN A C 1
ATOM 736 O O . GLN A 1 94 ? 15.506 5.966 -25.721 1.00 65.44 94 GLN A O 1
ATOM 741 N N . LYS A 1 95 ? 17.539 6.127 -24.761 1.00 69.81 95 LYS A N 1
ATOM 742 C CA . LYS A 1 95 ? 18.289 6.311 -26.014 1.00 69.81 95 LYS A CA 1
ATOM 743 C C . LYS A 1 95 ? 18.421 5.025 -26.838 1.00 69.81 95 LYS A C 1
ATOM 745 O O . LYS A 1 95 ? 18.599 5.106 -28.050 1.00 69.81 95 LYS A O 1
ATOM 750 N N . GLN A 1 96 ? 18.371 3.861 -26.187 1.00 68.56 96 GLN A N 1
ATOM 751 C CA . GLN A 1 96 ? 18.618 2.568 -26.835 1.00 68.56 96 GLN A CA 1
ATOM 752 C C . GLN A 1 96 ? 17.356 1.750 -27.110 1.00 68.56 96 GLN A C 1
ATOM 754 O O . GLN A 1 96 ? 17.390 0.866 -27.959 1.00 68.56 96 GLN A O 1
ATOM 759 N N . LYS A 1 97 ? 16.243 2.024 -26.421 1.00 73.38 97 LYS A N 1
ATOM 760 C CA . LYS A 1 97 ? 15.026 1.226 -26.579 1.00 73.38 97 LYS A CA 1
ATOM 761 C C . LYS A 1 97 ? 14.155 1.657 -27.757 1.00 73.38 97 LYS A C 1
ATOM 763 O O . LYS A 1 97 ? 13.977 2.845 -28.016 1.00 73.38 97 LYS A O 1
ATOM 768 N N . VAL A 1 98 ? 13.462 0.679 -28.325 1.00 64.69 98 VAL A N 1
ATOM 769 C CA . VAL A 1 98 ? 12.301 0.839 -29.198 1.00 64.69 98 VAL A CA 1
ATOM 770 C C . VAL A 1 98 ? 11.089 0.223 -28.488 1.00 64.69 98 VAL A C 1
ATOM 772 O O . VAL A 1 98 ? 11.041 -0.969 -28.192 1.00 64.69 98 VAL A O 1
ATOM 775 N N . GLY A 1 99 ? 10.097 1.048 -28.145 1.00 70.00 99 GLY A N 1
ATOM 776 C CA . GLY A 1 99 ? 8.838 0.590 -27.542 1.00 70.00 99 GLY A CA 1
ATOM 777 C C . GLY A 1 99 ? 8.839 0.367 -26.016 1.00 70.00 99 GLY A C 1
ATOM 778 O O . GLY A 1 99 ? 9.490 1.080 -25.237 1.00 70.00 99 GLY A O 1
ATOM 779 N N . LYS A 1 100 ? 7.991 -0.572 -25.563 1.00 71.69 100 LYS A N 1
ATOM 780 C CA . LYS A 1 100 ? 7.698 -0.829 -24.138 1.00 71.69 100 LYS A CA 1
ATOM 781 C C . LYS A 1 100 ? 8.778 -1.704 -23.484 1.00 71.69 100 LYS A C 1
ATOM 783 O O . LYS A 1 100 ? 9.296 -2.633 -24.092 1.00 71.69 100 LYS A O 1
ATOM 788 N N . MET A 1 101 ? 9.081 -1.421 -22.217 1.00 77.19 101 MET A N 1
ATOM 789 C CA . MET A 1 101 ? 9.979 -2.232 -21.384 1.00 77.19 101 MET A CA 1
ATOM 790 C C . MET A 1 101 ? 9.173 -3.292 -20.631 1.00 77.19 101 MET A C 1
ATOM 792 O O . MET A 1 101 ? 8.014 -3.049 -20.300 1.00 77.19 101 MET A O 1
ATOM 796 N N . LYS A 1 102 ? 9.790 -4.431 -20.319 1.00 79.69 102 LYS A N 1
ATOM 797 C CA . LYS A 1 102 ? 9.226 -5.465 -19.443 1.00 79.69 102 LYS A CA 1
ATOM 798 C C . LYS A 1 102 ? 10.123 -5.656 -18.227 1.00 79.69 102 LYS A C 1
ATOM 800 O O . LYS A 1 102 ? 11.331 -5.465 -18.325 1.00 79.69 102 LYS A O 1
ATOM 805 N N . PHE A 1 103 ? 9.549 -6.052 -17.101 1.00 79.81 103 PHE A N 1
ATOM 806 C CA . PHE A 1 103 ? 10.301 -6.488 -15.928 1.00 79.81 103 PHE A CA 1
ATOM 807 C C . PHE A 1 103 ? 10.313 -8.017 -15.846 1.00 79.81 103 PHE A C 1
ATOM 809 O O . PHE A 1 103 ? 9.258 -8.648 -15.901 1.00 79.81 103 PHE A O 1
ATOM 816 N N . PHE A 1 104 ? 11.498 -8.610 -15.732 1.00 76.81 104 PHE A N 1
ATOM 817 C CA . PHE A 1 104 ? 11.711 -10.052 -15.678 1.00 76.81 104 PHE A CA 1
ATOM 818 C C . PHE A 1 104 ? 12.861 -10.381 -14.725 1.00 76.81 104 PHE A C 1
ATOM 820 O O . PHE A 1 104 ? 13.945 -9.829 -14.886 1.00 76.81 104 PHE A O 1
ATOM 827 N N . LYS A 1 105 ? 12.624 -11.285 -13.759 1.00 73.62 105 LYS A N 1
ATOM 828 C CA . LYS A 1 105 ? 13.619 -11.778 -12.782 1.00 73.62 105 LYS A CA 1
ATOM 829 C C . LYS A 1 105 ? 14.534 -10.657 -12.257 1.00 73.62 105 LYS A C 1
ATOM 831 O O . LYS A 1 105 ? 15.710 -10.644 -12.584 1.00 73.62 105 LYS A O 1
ATOM 836 N N . SER A 1 106 ? 13.958 -9.699 -11.525 1.00 74.69 106 SER A N 1
ATOM 837 C CA . SER A 1 106 ? 14.632 -8.523 -10.935 1.00 74.69 106 SER A CA 1
ATOM 838 C C . SER A 1 106 ? 15.165 -7.447 -11.901 1.00 74.69 106 SER A C 1
ATOM 840 O O . SER A 1 106 ? 15.608 -6.384 -11.457 1.00 74.69 106 SER A O 1
ATOM 842 N N . GLN A 1 107 ? 15.060 -7.643 -13.220 1.00 78.50 107 GLN A N 1
ATOM 843 C CA . GLN A 1 107 ? 15.663 -6.759 -14.220 1.00 78.50 107 GLN A CA 1
ATOM 844 C C . GLN A 1 107 ? 14.650 -6.211 -15.226 1.00 78.50 107 GLN A C 1
ATOM 846 O O . GLN A 1 107 ? 13.658 -6.849 -15.569 1.00 78.50 107 GLN A O 1
ATOM 851 N N . PHE A 1 108 ? 14.920 -5.015 -15.750 1.00 79.25 108 PHE A N 1
ATOM 852 C CA . PHE A 1 108 ? 14.191 -4.507 -16.908 1.00 79.25 108 PHE A CA 1
ATOM 853 C C . PHE A 1 108 ? 14.840 -4.987 -18.209 1.00 79.25 108 PHE A C 1
ATOM 855 O O . PHE A 1 108 ? 16.042 -4.809 -18.420 1.00 79.25 108 PHE A O 1
ATOM 862 N N . ILE A 1 109 ? 14.013 -5.524 -19.100 1.00 82.06 109 ILE A N 1
ATOM 863 C CA . ILE A 1 109 ? 14.353 -5.854 -20.482 1.00 82.06 109 ILE A CA 1
ATOM 864 C C . ILE A 1 109 ? 13.615 -4.911 -21.432 1.00 82.06 109 ILE A C 1
ATOM 866 O O . ILE A 1 109 ? 12.508 -4.440 -21.148 1.00 82.06 109 ILE A O 1
ATOM 870 N N . TYR A 1 110 ? 14.226 -4.613 -22.566 1.00 82.44 110 TYR A N 1
ATOM 871 C CA . TYR A 1 110 ? 13.679 -3.721 -23.584 1.00 82.44 110 TYR A CA 1
ATOM 872 C C . TYR A 1 110 ? 14.011 -4.261 -24.973 1.00 82.44 110 TYR A C 1
ATOM 874 O O . TYR A 1 110 ? 14.886 -5.113 -25.094 1.00 82.44 110 TYR A O 1
ATOM 882 N N . ARG A 1 111 ? 13.303 -3.806 -26.010 1.00 83.56 111 ARG A N 1
ATOM 883 C CA . ARG A 1 111 ? 13.734 -4.072 -27.385 1.00 83.56 111 ARG A CA 1
ATOM 884 C C . ARG A 1 111 ? 14.726 -3.013 -27.830 1.00 83.56 111 ARG A C 1
ATOM 886 O O . ARG A 1 111 ? 14.434 -1.833 -27.646 1.00 83.56 111 ARG A O 1
ATOM 893 N N . ASP A 1 112 ? 15.875 -3.418 -28.347 1.00 83.19 112 ASP A N 1
ATOM 894 C CA . ASP A 1 112 ? 16.852 -2.509 -28.956 1.00 83.19 112 ASP A CA 1
ATOM 895 C C . ASP A 1 112 ? 16.417 -2.063 -30.364 1.00 83.19 112 ASP A C 1
ATOM 897 O O . ASP A 1 112 ? 15.298 -2.353 -30.806 1.00 83.19 112 ASP A O 1
ATOM 901 N N . LYS A 1 113 ? 17.273 -1.294 -31.045 1.00 84.12 113 LYS A N 1
ATOM 902 C CA . LYS A 1 113 ? 16.996 -0.757 -32.387 1.00 84.12 113 LYS A CA 1
ATOM 903 C C . LYS A 1 113 ? 16.932 -1.855 -33.447 1.00 84.12 113 LYS A C 1
ATOM 905 O O . LYS A 1 113 ? 16.242 -1.698 -34.447 1.00 84.12 113 LYS A O 1
ATOM 910 N N . GLU A 1 114 ? 17.582 -2.976 -33.179 1.00 84.69 114 GLU A N 1
ATOM 911 C CA . GLU A 1 114 ? 17.613 -4.187 -33.989 1.00 84.69 114 GLU A CA 1
ATOM 912 C C . GLU A 1 114 ? 16.419 -5.113 -33.681 1.00 84.69 114 GLU A C 1
ATOM 914 O O . GLU A 1 114 ? 16.260 -6.170 -34.291 1.00 84.69 114 GLU A O 1
ATOM 919 N N . GLY A 1 115 ? 15.554 -4.730 -32.734 1.00 82.75 115 GLY A N 1
ATOM 920 C CA . GLY A 1 115 ? 14.335 -5.448 -32.373 1.00 82.75 115 GLY A CA 1
ATOM 921 C C . GLY A 1 115 ? 14.538 -6.647 -31.441 1.00 82.75 115 GLY A C 1
ATOM 922 O O . GLY A 1 115 ? 13.559 -7.360 -31.175 1.00 82.75 115 GLY A O 1
ATOM 923 N N . LYS A 1 116 ? 15.749 -6.867 -30.915 1.00 85.88 116 LYS A N 1
ATOM 924 C CA . LYS A 1 116 ? 16.097 -7.960 -29.992 1.00 85.88 116 LYS A CA 1
ATOM 925 C C . LYS A 1 116 ? 15.786 -7.583 -28.544 1.00 85.88 116 LYS A C 1
ATOM 927 O O . LYS A 1 116 ? 15.847 -6.422 -28.151 1.00 85.88 116 LYS A O 1
ATOM 932 N N . TRP A 1 117 ? 15.418 -8.577 -27.731 1.00 83.94 117 TRP A N 1
ATOM 933 C CA . TRP A 1 117 ? 15.210 -8.375 -26.294 1.00 83.94 117 TRP A CA 1
ATOM 934 C C . TRP A 1 117 ? 16.550 -8.282 -25.573 1.00 83.94 117 TRP A C 1
ATOM 936 O O . TRP A 1 117 ? 17.228 -9.288 -25.376 1.00 83.94 117 TRP A O 1
ATOM 946 N N . THR A 1 118 ? 16.872 -7.079 -25.117 1.00 81.56 118 THR A N 1
ATOM 947 C CA . THR A 1 118 ? 18.143 -6.753 -24.482 1.00 81.56 118 THR A CA 1
ATOM 948 C C . THR A 1 118 ? 17.938 -6.439 -23.004 1.00 81.56 118 THR A C 1
ATOM 950 O O . THR A 1 118 ? 16.960 -5.803 -22.587 1.00 81.56 118 THR A O 1
ATOM 953 N N . LYS A 1 119 ? 18.857 -6.947 -22.179 1.00 76.56 119 LYS A N 1
ATOM 954 C CA . LYS A 1 119 ? 18.900 -6.688 -20.738 1.00 76.56 119 LYS A CA 1
ATOM 955 C C . LYS A 1 119 ? 19.672 -5.408 -20.473 1.00 76.56 119 LYS A C 1
ATOM 957 O O . LYS A 1 119 ? 20.631 -5.081 -21.163 1.00 76.56 119 LYS A O 1
ATOM 962 N N . SER A 1 120 ? 19.280 -4.689 -19.431 1.00 68.75 120 SER A N 1
ATOM 963 C CA . SER A 1 120 ? 20.065 -3.560 -18.950 1.00 68.75 120 SER A CA 1
ATOM 964 C C . SER A 1 120 ? 20.887 -3.979 -17.734 1.00 68.75 120 SER A C 1
ATOM 966 O O . SER A 1 120 ? 20.406 -3.881 -16.608 1.00 68.75 120 SER A O 1
ATOM 968 N N . GLU A 1 121 ? 22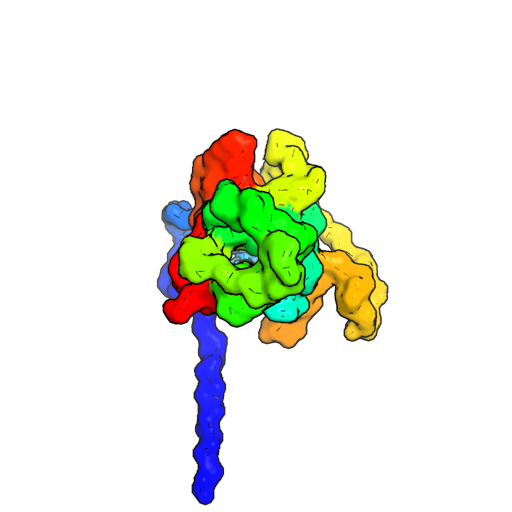.126 -4.429 -17.949 1.00 58.19 121 GLU A N 1
ATOM 969 C CA . GLU A 1 121 ? 23.020 -4.910 -16.874 1.00 58.19 121 GLU A CA 1
ATOM 970 C C . GLU A 1 121 ? 23.243 -3.870 -15.767 1.00 58.19 121 GLU A C 1
ATOM 972 O O . GLU A 1 121 ? 23.422 -4.205 -14.600 1.00 58.19 121 GLU A O 1
ATOM 977 N N . ARG A 1 122 ? 23.174 -2.581 -16.114 1.00 58.78 122 ARG A N 1
ATOM 978 C CA . ARG A 1 122 ? 23.450 -1.474 -15.189 1.00 58.78 122 ARG A CA 1
ATOM 979 C C . ARG A 1 122 ? 22.224 -0.940 -14.458 1.00 58.78 122 ARG A C 1
ATOM 981 O O . ARG A 1 122 ? 22.365 -0.083 -13.583 1.00 58.78 122 ARG A O 1
ATOM 988 N N . THR A 1 123 ? 21.016 -1.395 -14.790 1.00 62.66 123 THR A N 1
ATOM 989 C CA . THR A 1 123 ? 19.811 -0.680 -14.356 1.00 62.66 123 THR A CA 1
ATOM 990 C C . THR A 1 123 ? 19.017 -1.446 -13.320 1.00 62.66 123 THR A C 1
ATOM 992 O O . THR A 1 123 ? 17.986 -2.050 -13.611 1.00 62.66 123 THR A O 1
ATOM 995 N N . LYS A 1 124 ? 19.469 -1.328 -12.067 1.00 74.81 124 LYS A N 1
ATOM 996 C CA . LYS A 1 124 ? 18.693 -1.741 -10.894 1.00 74.81 124 LYS A CA 1
ATOM 997 C C . LYS A 1 124 ? 17.305 -1.095 -10.939 1.00 74.81 124 LYS A C 1
ATOM 999 O O . LYS A 1 124 ? 17.165 0.102 -11.228 1.00 74.81 124 LYS A O 1
ATOM 1004 N N . ALA A 1 125 ? 16.278 -1.885 -10.666 1.00 83.56 125 ALA A N 1
ATOM 1005 C CA . ALA A 1 125 ? 14.927 -1.382 -10.498 1.00 83.56 125 ALA A CA 1
ATOM 1006 C C . ALA A 1 125 ? 14.774 -0.705 -9.125 1.00 83.56 125 ALA A C 1
ATOM 1008 O O . ALA A 1 125 ? 15.549 -0.935 -8.198 1.00 83.56 125 ALA A O 1
ATOM 1009 N N . ARG A 1 126 ? 13.795 0.188 -9.009 1.00 87.38 126 ARG A N 1
ATOM 1010 C CA . ARG A 1 126 ? 13.388 0.800 -7.743 1.00 87.38 126 ARG A CA 1
ATOM 1011 C C . ARG A 1 126 ? 11.880 0.927 -7.675 1.00 87.38 126 ARG A C 1
ATOM 1013 O O . ARG A 1 126 ? 11.224 1.192 -8.686 1.00 87.38 126 ARG A O 1
ATOM 1020 N N . ILE A 1 127 ? 11.363 0.825 -6.463 1.00 92.06 127 ILE A N 1
ATOM 1021 C CA . ILE A 1 127 ? 9.981 1.162 -6.146 1.00 92.06 127 ILE A CA 1
ATOM 1022 C C . ILE A 1 127 ? 9.902 2.680 -6.022 1.00 92.06 127 ILE A C 1
ATOM 1024 O O . ILE A 1 127 ? 10.674 3.287 -5.286 1.00 92.06 127 ILE A O 1
ATOM 1028 N N . ASN A 1 128 ? 8.997 3.296 -6.768 1.00 92.12 128 ASN A N 1
ATOM 1029 C CA . ASN A 1 128 ? 8.659 4.702 -6.625 1.00 92.12 128 ASN A CA 1
ATOM 1030 C C . ASN A 1 128 ? 7.216 4.839 -6.143 1.00 92.12 128 ASN A C 1
ATOM 1032 O O . ASN A 1 128 ? 6.399 3.953 -6.384 1.00 92.12 128 ASN A O 1
ATOM 1036 N N . PHE A 1 129 ? 6.891 5.979 -5.544 1.00 95.38 129 PHE A N 1
ATOM 1037 C CA . PHE A 1 129 ? 5.527 6.336 -5.172 1.00 95.38 129 PHE A CA 1
ATOM 1038 C C . PHE A 1 129 ? 5.133 7.661 -5.824 1.00 95.38 129 PHE A C 1
ATOM 1040 O O . PHE A 1 129 ? 5.993 8.493 -6.119 1.00 95.38 129 PHE A O 1
ATOM 1047 N N . SER A 1 130 ? 3.845 7.838 -6.094 1.00 93.19 130 SER A N 1
ATOM 1048 C CA . SER A 1 130 ? 3.259 9.133 -6.426 1.00 93.19 130 SER A CA 1
ATOM 1049 C C . SER A 1 130 ? 1.852 9.249 -5.850 1.00 93.19 130 SER A C 1
ATOM 1051 O O . SER A 1 130 ? 1.131 8.264 -5.725 1.00 93.19 130 SER A O 1
ATOM 1053 N N . LEU A 1 131 ? 1.423 10.482 -5.592 1.00 91.19 131 LEU A N 1
ATOM 1054 C CA . LEU A 1 131 ? 0.064 10.833 -5.156 1.00 91.19 131 LEU A CA 1
ATOM 1055 C C . LEU A 1 131 ? -0.984 10.755 -6.290 1.00 91.19 131 LEU A C 1
ATOM 1057 O O . LEU A 1 131 ? -2.062 11.339 -6.223 1.00 91.19 131 LEU A O 1
ATOM 1061 N N . SER A 1 132 ? -0.658 10.047 -7.370 1.00 83.81 132 SER A N 1
ATOM 1062 C CA . SER A 1 132 ? -1.516 9.895 -8.544 1.00 83.81 132 SER A CA 1
ATOM 1063 C C . SER A 1 132 ? -2.668 8.909 -8.277 1.00 83.81 132 SER A C 1
ATOM 1065 O O . SER A 1 132 ? -2.468 7.941 -7.535 1.00 83.81 132 SER A O 1
ATOM 1067 N N . PRO A 1 133 ? -3.836 9.085 -8.930 1.00 66.00 133 PRO A N 1
ATOM 1068 C CA . PRO A 1 133 ? -4.124 10.119 -9.932 1.00 66.00 133 PRO A CA 1
ATOM 1069 C C . PRO A 1 133 ? -4.567 11.481 -9.367 1.00 66.00 133 PRO A C 1
ATOM 1071 O O . PRO A 1 133 ? -4.460 12.461 -10.094 1.00 66.00 133 PRO A O 1
ATOM 1074 N N . SER A 1 134 ? -5.038 11.581 -8.118 1.00 78.25 134 SER A N 1
ATOM 1075 C CA . SER A 1 134 ? -5.731 12.804 -7.655 1.00 78.25 134 SER A CA 1
ATOM 1076 C C . SER A 1 134 ? -5.696 13.006 -6.135 1.00 78.25 134 SER A C 1
ATOM 1078 O O . SER A 1 134 ? -6.735 13.217 -5.517 1.00 78.25 134 SER A O 1
ATOM 1080 N N . ILE A 1 135 ? -4.530 12.896 -5.497 1.00 86.81 135 ILE A N 1
ATOM 1081 C CA . ILE A 1 135 ? -4.409 13.194 -4.062 1.00 86.81 135 ILE A CA 1
ATOM 1082 C C . ILE A 1 135 ? -3.731 14.542 -3.897 1.00 86.81 135 ILE A C 1
ATOM 1084 O O . ILE A 1 135 ? -2.528 14.682 -4.118 1.00 86.81 135 ILE A O 1
ATOM 1088 N N . ASN A 1 136 ? -4.529 15.525 -3.499 1.00 87.56 136 ASN A N 1
ATOM 1089 C CA . ASN A 1 136 ? -4.037 16.806 -3.035 1.00 87.56 136 ASN A CA 1
ATOM 1090 C C . ASN A 1 136 ? -3.794 16.709 -1.522 1.00 87.56 136 ASN A C 1
ATOM 1092 O O . ASN A 1 136 ? -4.737 16.492 -0.765 1.00 87.56 136 ASN A O 1
ATOM 1096 N N . LEU A 1 137 ? -2.534 16.834 -1.089 1.00 87.75 137 LEU A N 1
ATOM 1097 C CA . LEU A 1 137 ? -2.192 16.780 0.337 1.00 87.75 137 LEU A CA 1
ATOM 1098 C C . LEU A 1 137 ? -2.809 17.944 1.117 1.00 87.75 137 LEU A C 1
ATOM 1100 O O . LEU A 1 137 ? -3.176 17.775 2.279 1.00 87.75 137 LEU A O 1
ATOM 1104 N N . GLU A 1 138 ? -2.947 19.111 0.490 1.00 86.25 138 GLU A N 1
ATOM 1105 C CA . GLU A 1 138 ? -3.430 20.311 1.171 1.00 86.25 138 GLU A CA 1
ATOM 1106 C C . GLU A 1 138 ? -4.907 20.191 1.551 1.00 86.25 138 GLU A C 1
ATOM 1108 O O . GLU A 1 138 ? -5.291 20.607 2.642 1.00 86.25 138 GLU A O 1
ATOM 1113 N N . SER A 1 139 ? -5.703 19.500 0.730 1.00 86.00 139 SER A N 1
ATOM 1114 C CA . SER A 1 139 ? -7.129 19.256 0.974 1.00 86.00 139 SER A CA 1
ATOM 1115 C C . SER A 1 139 ? -7.419 17.992 1.793 1.00 86.00 139 SER A C 1
ATOM 1117 O O . SER A 1 139 ? -8.564 17.544 1.831 1.00 86.00 139 SER A O 1
ATOM 1119 N N . LEU A 1 140 ? -6.404 17.345 2.378 1.00 86.19 140 LEU A N 1
ATOM 1120 C CA . LEU A 1 140 ? -6.640 16.181 3.233 1.00 86.19 140 LEU A CA 1
ATOM 1121 C C . LEU A 1 140 ? -7.330 16.598 4.537 1.00 86.19 140 LEU A C 1
ATOM 1123 O O . LEU A 1 140 ? -6.916 17.602 5.127 1.00 86.19 140 LEU A O 1
ATOM 1127 N N . PRO A 1 141 ? -8.312 15.811 5.015 1.00 83.12 141 PRO A N 1
ATOM 1128 C CA . PRO A 1 141 ? -8.934 16.053 6.308 1.00 83.12 141 PRO A CA 1
ATOM 1129 C C . PRO A 1 141 ? -7.903 15.913 7.431 1.00 83.12 141 PRO A C 1
ATOM 1131 O O . PRO A 1 141 ? -6.949 15.133 7.328 1.00 83.12 141 PRO A O 1
ATOM 1134 N N . SER A 1 142 ? -8.110 16.663 8.508 1.00 80.94 142 SER A N 1
ATOM 1135 C CA . SER A 1 142 ? -7.387 16.470 9.763 1.00 80.94 142 SER A CA 1
ATOM 1136 C C . SER A 1 142 ? -8.060 15.366 10.587 1.00 80.94 142 SER A C 1
ATOM 1138 O O . SER A 1 142 ? -9.270 15.192 10.472 1.00 80.94 142 SER A O 1
ATOM 1140 N N . PRO A 1 143 ? -7.309 14.625 11.419 1.00 81.19 143 PRO A N 1
ATOM 1141 C CA . PRO A 1 143 ? -7.884 13.772 12.458 1.00 81.19 143 PRO A CA 1
ATOM 1142 C C . PRO A 1 143 ? -8.893 14.532 13.348 1.00 81.19 143 PRO A C 1
ATOM 1144 O O . PRO A 1 143 ? -8.620 15.692 13.668 1.00 81.19 143 PRO A O 1
ATOM 1147 N N . PRO A 1 144 ? -9.986 13.896 13.817 1.00 83.56 144 PRO A N 1
ATOM 1148 C CA . PRO A 1 144 ? -10.404 12.517 13.540 1.00 83.56 144 PRO A CA 1
ATOM 1149 C C . PRO A 1 144 ? -10.967 12.350 12.120 1.00 83.56 144 PRO A C 1
ATOM 1151 O O . PRO A 1 144 ? -11.551 13.271 11.562 1.00 83.56 144 PRO A O 1
ATOM 1154 N N . PHE A 1 145 ? -10.780 11.170 11.520 1.00 87.12 145 PHE A N 1
ATOM 1155 C CA . PHE A 1 145 ? -11.279 10.900 10.169 1.00 87.12 145 PHE A CA 1
ATOM 1156 C C . PHE A 1 145 ? -12.641 10.209 10.194 1.00 87.12 145 PHE A C 1
ATOM 1158 O O . PHE A 1 145 ? -12.871 9.327 11.020 1.00 87.12 145 PHE A O 1
ATOM 1165 N N . ASP A 1 146 ? -13.489 10.534 9.219 1.00 86.31 146 ASP A N 1
ATOM 1166 C CA . ASP A 1 146 ? -14.769 9.852 9.051 1.00 86.31 146 ASP A CA 1
ATOM 1167 C C . ASP A 1 146 ? -14.582 8.366 8.699 1.00 86.31 146 ASP A C 1
ATOM 1169 O O . ASP A 1 146 ? -13.722 8.018 7.868 1.00 86.31 146 ASP A O 1
ATOM 1173 N N . PRO A 1 147 ? -15.414 7.473 9.266 1.00 86.06 147 PRO A N 1
ATOM 1174 C CA . PRO A 1 147 ? -15.384 6.063 8.924 1.00 86.06 147 PRO A CA 1
ATOM 1175 C C . PRO 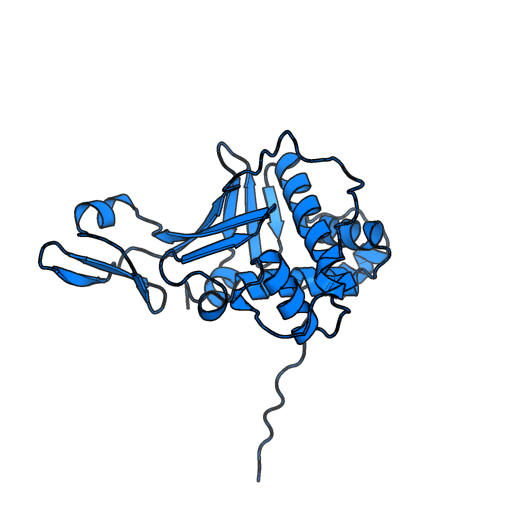A 1 147 ? -15.739 5.854 7.441 1.00 86.06 147 PRO A C 1
ATOM 1177 O O . PRO A 1 147 ? -16.618 6.523 6.890 1.00 86.06 147 PRO A O 1
ATOM 1180 N N . PRO A 1 148 ? -15.079 4.909 6.747 1.00 91.44 148 PRO A N 1
ATOM 1181 C CA . PRO A 1 148 ? -15.400 4.626 5.356 1.00 91.44 148 PRO A CA 1
ATOM 1182 C C . PRO A 1 148 ? -16.753 3.915 5.230 1.00 91.44 148 PRO A C 1
ATOM 1184 O O . PRO A 1 148 ? -17.121 3.095 6.069 1.00 91.44 148 PRO A O 1
ATOM 1187 N N . SER A 1 149 ? -17.445 4.127 4.107 1.00 91.19 149 SER A N 1
ATOM 1188 C CA . SER A 1 149 ? -18.597 3.292 3.746 1.00 91.19 149 SER A CA 1
ATOM 1189 C C . SER A 1 149 ? -18.191 1.818 3.622 1.00 91.19 149 SER A C 1
ATOM 1191 O O . SER A 1 149 ? -17.229 1.473 2.925 1.00 91.19 149 SER A O 1
ATOM 1193 N N . THR A 1 150 ? -18.962 0.947 4.273 1.00 94.12 150 THR A N 1
ATOM 1194 C CA . THR A 1 150 ? -18.772 -0.512 4.286 1.00 94.12 150 THR A CA 1
ATOM 1195 C C . THR A 1 150 ? -19.837 -1.261 3.484 1.00 94.12 150 THR A C 1
ATOM 1197 O O . THR A 1 150 ? -19.736 -2.472 3.340 1.00 94.12 150 THR A O 1
ATOM 1200 N N . GLN A 1 151 ? -20.774 -0.555 2.842 1.00 93.00 151 GLN A N 1
ATOM 1201 C CA . GLN A 1 151 ? -21.896 -1.131 2.082 1.00 93.00 151 GLN A CA 1
ATOM 1202 C C . GLN A 1 151 ? -21.460 -2.114 0.981 1.00 93.00 151 GLN A C 1
ATOM 1204 O O . GLN A 1 151 ? -22.153 -3.070 0.644 1.00 93.00 151 GLN A O 1
ATOM 1209 N N . TRP A 1 152 ? -20.278 -1.912 0.394 1.00 94.38 152 TRP A N 1
ATOM 1210 C CA . TRP A 1 152 ? -19.773 -2.835 -0.626 1.00 94.38 152 TRP A CA 1
ATOM 1211 C C . TRP A 1 152 ? -19.479 -4.236 -0.070 1.00 94.38 152 TRP A C 1
ATOM 1213 O O . TRP A 1 152 ? -19.480 -5.191 -0.840 1.00 94.38 152 TRP A O 1
ATOM 1223 N N . ILE A 1 153 ? -19.209 -4.342 1.235 1.00 94.88 153 ILE A N 1
ATOM 1224 C CA . ILE A 1 153 ? -18.906 -5.593 1.936 1.00 94.88 153 ILE A CA 1
ATOM 1225 C C . ILE A 1 153 ? -20.179 -6.418 2.098 1.00 94.88 153 ILE A C 1
ATOM 1227 O O . ILE A 1 153 ? -20.145 -7.619 1.880 1.00 94.88 153 ILE A O 1
ATOM 1231 N N . GLU A 1 154 ? -21.308 -5.775 2.395 1.00 91.75 154 GLU A N 1
ATOM 1232 C CA . GLU A 1 154 ? -22.622 -6.433 2.484 1.00 91.75 154 GLU A CA 1
ATOM 1233 C C . GLU A 1 154 ? -23.011 -7.098 1.156 1.00 91.75 154 GLU A C 1
ATOM 1235 O O . GLU A 1 154 ? -23.638 -8.149 1.130 1.00 91.75 154 GLU A O 1
ATOM 1240 N N . ASN A 1 155 ? -22.569 -6.509 0.044 1.00 89.19 155 ASN A N 1
ATOM 1241 C CA . ASN A 1 155 ? -22.800 -7.016 -1.306 1.00 89.19 155 ASN A CA 1
ATOM 1242 C C . ASN A 1 155 ? -21.681 -7.951 -1.806 1.00 89.19 155 ASN A C 1
ATOM 1244 O O . ASN A 1 155 ? -21.687 -8.369 -2.968 1.00 89.19 155 ASN A O 1
ATOM 1248 N N . TRP A 1 156 ? -20.671 -8.242 -0.980 1.00 91.69 156 TRP A N 1
ATOM 1249 C CA . TRP A 1 156 ? -19.539 -9.069 -1.378 1.00 91.69 156 TRP A CA 1
ATOM 1250 C C . TRP A 1 156 ? -19.881 -10.556 -1.266 1.00 91.69 156 TRP A C 1
ATOM 1252 O O . TRP A 1 156 ? -20.071 -11.090 -0.181 1.00 91.69 156 TRP A O 1
ATOM 1262 N N . THR A 1 157 ? -19.890 -11.251 -2.402 1.00 88.69 157 THR A N 1
ATOM 1263 C CA . THR A 1 157 ? -20.270 -12.673 -2.494 1.00 88.69 157 THR A CA 1
ATOM 1264 C C . THR A 1 157 ? -19.081 -13.638 -2.427 1.00 88.69 157 THR A C 1
ATOM 1266 O O . THR A 1 157 ? -19.224 -14.822 -2.725 1.00 88.69 157 THR A O 1
ATOM 1269 N N . GLY A 1 158 ? -17.874 -13.140 -2.135 1.00 88.81 158 GLY A N 1
ATOM 1270 C CA . GLY A 1 158 ? -16.634 -13.928 -2.191 1.00 88.81 158 GLY A CA 1
ATOM 1271 C C . GLY A 1 158 ? -16.102 -14.190 -3.609 1.00 88.81 158 GLY A C 1
ATOM 1272 O O . GLY A 1 158 ? -15.047 -14.802 -3.771 1.00 88.81 158 GLY A O 1
ATOM 1273 N N . LYS A 1 159 ? -16.791 -13.724 -4.662 1.00 86.94 159 LYS A N 1
ATOM 1274 C CA . LYS A 1 159 ? -16.428 -13.971 -6.069 1.00 86.94 159 LYS A CA 1
ATOM 1275 C C . LYS A 1 159 ? -16.105 -12.680 -6.817 1.00 86.94 159 LYS A C 1
ATOM 1277 O O . LYS A 1 159 ? -16.691 -11.633 -6.582 1.00 86.94 159 LYS A O 1
ATOM 1282 N N . GLY A 1 160 ? -15.213 -12.769 -7.808 1.00 84.00 160 GLY A N 1
ATOM 1283 C CA . GLY A 1 160 ? -14.940 -11.648 -8.718 1.00 84.00 160 GLY A CA 1
ATOM 1284 C C . GLY A 1 160 ? -13.876 -10.665 -8.225 1.00 84.00 160 GLY A C 1
ATOM 1285 O O . GLY A 1 160 ? -13.979 -9.465 -8.469 1.00 84.00 160 GLY A O 1
ATOM 1286 N N . HIS A 1 161 ? -12.815 -11.173 -7.594 1.00 84.31 161 HIS A N 1
ATOM 1287 C CA . HIS A 1 161 ? -11.655 -10.399 -7.133 1.00 84.31 161 HIS A CA 1
ATOM 1288 C C . HIS A 1 161 ? -11.108 -9.395 -8.162 1.00 84.31 161 HIS A C 1
ATOM 1290 O O . HIS A 1 161 ? -10.702 -8.293 -7.801 1.00 84.31 161 HIS A O 1
ATOM 1296 N N . SER A 1 162 ? -11.115 -9.742 -9.451 1.00 84.25 162 SER A N 1
ATOM 1297 C CA . SER A 1 162 ? -10.630 -8.880 -10.536 1.00 84.25 162 SER A CA 1
ATOM 1298 C C . SER A 1 162 ? -11.475 -7.623 -10.770 1.00 84.25 162 SER A C 1
ATOM 1300 O O . SER A 1 162 ? -10.958 -6.648 -11.313 1.00 84.25 162 SER A O 1
ATOM 1302 N N . ARG A 1 163 ? -12.750 -7.626 -10.358 1.00 88.12 163 ARG A N 1
ATOM 1303 C CA . ARG A 1 163 ? -13.685 -6.494 -10.495 1.00 88.12 163 ARG A CA 1
ATOM 1304 C C . ARG A 1 163 ? -13.600 -5.518 -9.321 1.00 88.12 163 ARG A C 1
ATOM 1306 O O . ARG A 1 163 ? -14.092 -4.396 -9.410 1.00 88.12 163 ARG A O 1
ATOM 1313 N N . LEU A 1 164 ? -12.977 -5.931 -8.219 1.00 92.62 164 LEU A N 1
ATOM 1314 C CA . LEU A 1 164 ? -12.751 -5.072 -7.067 1.00 92.62 164 LEU A CA 1
ATOM 1315 C C . LEU A 1 164 ? -11.654 -4.043 -7.360 1.00 92.62 164 LEU A C 1
ATOM 1317 O O . LEU A 1 164 ? -10.643 -4.328 -8.005 1.00 92.62 164 LEU A O 1
ATOM 1321 N N . SER A 1 165 ? -11.814 -2.843 -6.801 1.00 92.56 165 SER A N 1
ATOM 1322 C CA . SER A 1 165 ? -10.724 -1.870 -6.763 1.00 92.56 165 SER A CA 1
ATOM 1323 C C . SER A 1 165 ? -9.540 -2.422 -5.961 1.00 92.56 165 SER A C 1
ATOM 1325 O O . SER A 1 165 ? -9.726 -3.236 -5.054 1.00 92.56 165 SER A O 1
ATOM 1327 N N . SER A 1 166 ? -8.318 -1.950 -6.230 1.00 93.88 166 SER A N 1
ATOM 1328 C CA . SER A 1 166 ? -7.122 -2.439 -5.524 1.00 93.88 166 SER A CA 1
ATOM 1329 C C . SER A 1 166 ? -7.244 -2.319 -4.004 1.00 93.88 166 SER A C 1
ATOM 1331 O O . SER A 1 166 ? -6.845 -3.233 -3.298 1.00 93.88 166 SER A O 1
ATOM 1333 N N . LYS A 1 167 ? -7.857 -1.240 -3.491 1.00 95.19 167 LYS A N 1
ATOM 1334 C CA . LYS A 1 167 ? -8.116 -1.078 -2.050 1.00 95.19 167 LYS A CA 1
ATOM 1335 C C . LYS A 1 167 ? -8.983 -2.215 -1.498 1.00 95.19 167 LYS A C 1
ATOM 1337 O O . LYS A 1 167 ? -8.652 -2.774 -0.463 1.00 95.19 167 LYS A O 1
ATOM 1342 N N . ARG A 1 168 ? -10.072 -2.565 -2.190 1.00 95.94 168 ARG A N 1
ATOM 1343 C CA . ARG A 1 168 ? -10.970 -3.653 -1.774 1.00 95.94 168 ARG A CA 1
ATOM 1344 C C . ARG A 1 168 ? -10.291 -5.016 -1.889 1.00 95.94 168 ARG A C 1
ATOM 1346 O O . ARG A 1 168 ? -10.420 -5.821 -0.980 1.00 95.94 168 ARG A O 1
ATOM 1353 N N . ARG A 1 169 ? -9.505 -5.244 -2.948 1.00 96.06 169 ARG A N 1
ATOM 1354 C CA . ARG A 1 169 ? -8.685 -6.460 -3.094 1.00 96.06 169 ARG A CA 1
ATOM 1355 C C . ARG A 1 169 ? -7.692 -6.633 -1.949 1.00 96.06 169 ARG A C 1
ATOM 1357 O O . ARG A 1 169 ? -7.551 -7.740 -1.451 1.00 96.06 169 ARG A O 1
ATOM 1364 N N . ILE A 1 170 ? -7.041 -5.549 -1.524 1.00 97.06 170 ILE A N 1
ATOM 1365 C CA . ILE A 1 170 ? -6.163 -5.561 -0.349 1.00 97.06 170 ILE A CA 1
ATOM 1366 C C . ILE A 1 170 ? -6.972 -5.942 0.894 1.00 97.06 170 ILE A C 1
ATOM 1368 O O . ILE A 1 170 ? -6.557 -6.837 1.615 1.00 97.06 170 ILE A O 1
ATOM 1372 N N . SER A 1 171 ? -8.141 -5.327 1.123 1.00 97.50 171 SER A N 1
ATOM 1373 C CA . SER A 1 171 ? -8.991 -5.680 2.270 1.00 97.50 171 SER A CA 1
ATOM 1374 C C . SER A 1 171 ? -9.361 -7.166 2.290 1.00 97.50 171 SER A C 1
ATOM 1376 O O . SER A 1 171 ? -9.215 -7.803 3.327 1.00 97.50 171 SER A O 1
ATOM 1378 N N . VAL A 1 172 ? -9.784 -7.732 1.154 1.00 97.12 172 VAL A N 1
ATOM 1379 C CA . VAL A 1 172 ? -10.124 -9.162 1.069 1.00 97.12 172 VAL A CA 1
ATOM 1380 C C . VAL A 1 172 ? -8.892 -10.038 1.301 1.00 97.12 172 VAL A C 1
ATOM 1382 O O . VAL A 1 172 ? -8.944 -10.936 2.128 1.00 97.12 172 VAL A O 1
ATOM 1385 N N . SER A 1 173 ? -7.755 -9.721 0.677 1.00 96.25 173 SER A N 1
ATOM 1386 C CA . SER A 1 173 ? -6.518 -10.493 0.853 1.00 96.25 173 SER A CA 1
ATOM 1387 C C . SER A 1 173 ? -6.011 -10.496 2.299 1.00 96.25 173 SER A C 1
ATOM 1389 O O . SER A 1 173 ? -5.516 -11.520 2.764 1.00 96.25 173 SER A O 1
ATOM 1391 N N . ILE A 1 174 ? -6.116 -9.370 3.013 1.00 97.62 174 ILE A N 1
ATOM 1392 C CA . ILE A 1 174 ? -5.735 -9.296 4.429 1.00 97.62 174 ILE A CA 1
ATOM 1393 C C . ILE A 1 174 ? -6.727 -10.099 5.277 1.00 97.62 174 ILE A C 1
ATOM 1395 O O . ILE A 1 174 ? -6.295 -10.863 6.136 1.00 97.62 174 ILE A O 1
ATOM 1399 N N . HIS A 1 175 ? -8.034 -9.967 5.029 1.00 96.88 175 HIS A N 1
ATOM 1400 C CA . HIS A 1 175 ? -9.066 -10.752 5.712 1.00 96.88 175 HIS A CA 1
ATOM 1401 C C . HIS A 1 175 ? -8.818 -12.260 5.566 1.00 96.88 175 HIS A C 1
ATOM 1403 O O . HIS A 1 175 ? -8.707 -12.953 6.571 1.00 96.88 175 HIS A O 1
ATOM 1409 N N . GLU A 1 176 ? -8.626 -12.747 4.340 1.00 95.44 176 GLU A N 1
ATOM 1410 C CA . GLU A 1 176 ? -8.386 -14.167 4.054 1.00 95.44 176 GLU A CA 1
ATOM 1411 C C . GLU A 1 176 ? -7.110 -14.700 4.725 1.00 95.44 176 GLU A C 1
ATOM 1413 O O . GLU A 1 176 ? -7.073 -15.846 5.158 1.00 95.44 176 GLU A O 1
ATOM 1418 N N . LYS A 1 177 ? -6.059 -13.878 4.839 1.00 95.81 177 LYS A N 1
ATOM 1419 C CA . LYS A 1 177 ? -4.784 -14.293 5.447 1.00 95.81 177 LYS A CA 1
ATOM 1420 C C . LYS A 1 177 ? -4.770 -14.199 6.974 1.00 95.81 177 LYS A C 1
ATOM 1422 O O . LYS A 1 177 ? -3.974 -14.876 7.625 1.00 95.81 177 LYS A O 1
ATOM 1427 N N . THR A 1 178 ? -5.579 -13.315 7.553 1.00 95.81 178 THR A N 1
ATOM 1428 C CA . THR A 1 178 ? -5.518 -13.002 8.992 1.00 95.81 178 THR A CA 1
ATOM 1429 C C . THR A 1 178 ? -6.712 -13.474 9.794 1.00 95.81 178 THR A C 1
ATOM 1431 O O . THR A 1 178 ? -6.602 -13.508 11.020 1.00 95.81 178 THR A O 1
ATOM 1434 N N . GLU A 1 179 ? -7.817 -13.793 9.122 1.00 95.81 179 GLU A N 1
ATOM 1435 C CA . GLU A 1 179 ? -9.128 -14.0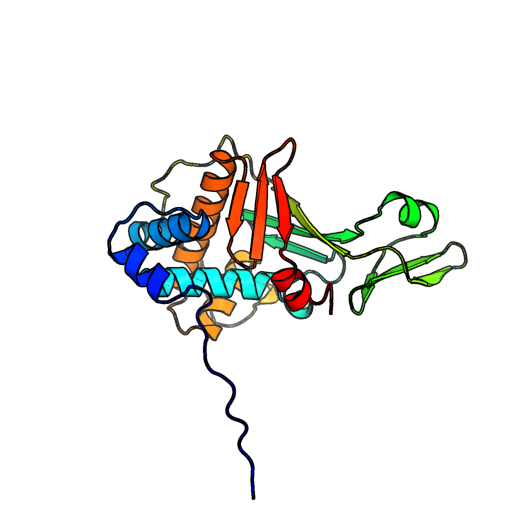95 9.706 1.00 95.81 179 GLU A CA 1
ATOM 1436 C C . GLU A 1 179 ? -9.761 -12.915 10.469 1.00 95.81 179 GLU A C 1
ATOM 1438 O O . GLU A 1 179 ? -10.835 -13.052 11.046 1.00 95.81 179 GLU A O 1
ATOM 1443 N N . ILE A 1 180 ? -9.157 -11.717 10.426 1.00 96.81 180 ILE A N 1
ATOM 1444 C CA . ILE A 1 180 ? -9.768 -10.490 10.961 1.00 96.81 180 ILE A CA 1
ATOM 1445 C C . ILE A 1 180 ? -11.015 -10.172 10.122 1.00 96.81 180 ILE A C 1
ATOM 1447 O O . ILE A 1 180 ? -10.909 -10.187 8.889 1.00 96.81 180 ILE A O 1
ATOM 1451 N N . PRO A 1 181 ? -12.176 -9.842 10.720 1.00 96.94 181 PRO A N 1
ATOM 1452 C CA . PRO A 1 181 ? -13.396 -9.534 9.978 1.00 96.94 181 PRO A CA 1
ATOM 1453 C C . PRO A 1 181 ? -13.179 -8.511 8.855 1.00 96.94 181 PRO A C 1
ATOM 1455 O O . PRO A 1 181 ? -12.576 -7.455 9.053 1.00 96.94 181 PRO A O 1
ATOM 1458 N N . LEU A 1 182 ? -13.707 -8.789 7.655 1.00 96.81 182 LEU A N 1
ATOM 1459 C CA . LEU A 1 182 ? -13.482 -7.953 6.465 1.00 96.81 182 LEU A CA 1
ATOM 1460 C C . LEU A 1 182 ? -13.884 -6.484 6.683 1.00 96.81 182 LEU A C 1
ATOM 1462 O O . LEU A 1 182 ? -13.228 -5.577 6.163 1.00 96.81 182 LEU A O 1
ATOM 1466 N N . LYS A 1 183 ? -14.935 -6.243 7.477 1.00 96.56 183 LYS A N 1
ATOM 1467 C CA . LYS A 1 183 ? -15.373 -4.898 7.873 1.00 96.56 183 LYS A CA 1
ATOM 1468 C C . LYS A 1 183 ? -14.281 -4.159 8.650 1.00 96.56 183 LYS A C 1
ATOM 1470 O O . LYS A 1 183 ? -13.922 -3.049 8.263 1.00 96.56 183 LYS A O 1
ATOM 1475 N N . GLU A 1 184 ? -13.708 -4.792 9.669 1.00 96.88 184 GLU A N 1
ATOM 1476 C CA . GLU A 1 184 ? -12.623 -4.231 10.482 1.00 96.88 184 GLU A CA 1
ATOM 1477 C C . GLU A 1 184 ? -11.369 -3.982 9.648 1.00 96.88 184 GLU A C 1
ATOM 1479 O O . GLU A 1 184 ? -10.816 -2.883 9.671 1.00 96.88 184 GLU A O 1
ATOM 1484 N N . VAL A 1 185 ? -10.967 -4.956 8.823 1.00 97.81 185 VAL A N 1
ATOM 1485 C CA . VAL A 1 185 ? -9.829 -4.805 7.906 1.00 97.81 185 VAL A CA 1
ATOM 1486 C C . VAL A 1 185 ? -10.033 -3.613 6.974 1.00 97.81 185 VAL A C 1
ATOM 1488 O O . VAL A 1 185 ? -9.109 -2.828 6.757 1.00 97.81 185 VAL A O 1
ATOM 1491 N N . HIS A 1 186 ? -11.227 -3.457 6.397 1.00 96.88 186 HIS A N 1
ATOM 1492 C CA . HIS A 1 186 ? -11.508 -2.356 5.481 1.00 96.88 186 HIS A CA 1
ATOM 1493 C C . HIS A 1 186 ? -11.419 -0.990 6.164 1.00 96.88 186 HIS A C 1
ATOM 1495 O O . HIS A 1 186 ? -10.869 -0.045 5.584 1.00 96.88 186 HIS A O 1
ATOM 1501 N N . VAL A 1 187 ? -11.947 -0.898 7.384 1.00 96.25 187 VAL A N 1
ATOM 1502 C CA . VAL A 1 187 ? -11.913 0.312 8.204 1.00 96.25 187 VAL A CA 1
ATOM 1503 C C . VAL A 1 187 ? -10.470 0.640 8.593 1.00 96.25 187 VAL A C 1
ATOM 1505 O O . VAL A 1 187 ? -9.990 1.719 8.242 1.00 96.25 187 VAL A O 1
ATOM 1508 N N . LEU A 1 188 ? -9.732 -0.303 9.184 1.00 96.94 188 LEU A N 1
ATOM 1509 C CA . LEU A 1 188 ? -8.319 -0.129 9.547 1.00 96.94 188 LEU A CA 1
ATOM 1510 C C . LEU A 1 188 ? -7.452 0.249 8.345 1.00 96.94 188 LEU A C 1
ATOM 1512 O O . LEU A 1 188 ? -6.621 1.146 8.446 1.00 96.94 188 LEU A O 1
ATOM 1516 N N . LEU A 1 189 ? -7.664 -0.371 7.182 1.00 97.00 189 LEU A N 1
ATOM 1517 C CA . LEU A 1 189 ? -6.924 -0.034 5.965 1.00 97.00 189 LEU A CA 1
ATOM 1518 C C . LEU A 1 189 ? -7.217 1.399 5.490 1.00 97.00 189 LEU A C 1
ATOM 1520 O O . LEU A 1 189 ? -6.329 2.079 4.977 1.00 97.00 189 LEU A O 1
ATOM 1524 N N . ASN A 1 190 ? -8.453 1.884 5.651 1.00 95.62 190 ASN A N 1
ATOM 1525 C CA . ASN A 1 190 ? -8.785 3.277 5.353 1.00 95.62 190 ASN A CA 1
ATOM 1526 C C . ASN A 1 190 ? -8.056 4.243 6.291 1.00 95.62 190 ASN A C 1
ATOM 1528 O O . ASN A 1 190 ? -7.445 5.199 5.812 1.00 95.62 190 ASN A O 1
ATOM 1532 N N . PHE A 1 191 ? -8.079 3.951 7.591 1.00 95.19 191 PHE A N 1
ATOM 1533 C CA . PHE A 1 191 ? -7.373 4.732 8.600 1.00 95.19 191 PHE A CA 1
ATOM 1534 C C . PHE A 1 191 ? -5.861 4.711 8.383 1.00 95.19 191 PHE A C 1
ATOM 1536 O O . PHE A 1 191 ? -5.235 5.764 8.437 1.00 95.19 191 PHE A O 1
ATOM 1543 N N . LEU A 1 192 ? -5.278 3.565 8.018 1.00 95.94 192 LEU A N 1
ATOM 1544 C CA . LEU A 1 192 ? -3.869 3.460 7.634 1.00 95.94 192 LEU A CA 1
ATOM 1545 C C . LEU A 1 192 ? -3.529 4.443 6.510 1.00 95.94 192 LEU A C 1
ATOM 1547 O O . LEU A 1 192 ? -2.532 5.160 6.592 1.00 95.94 192 LEU A O 1
ATOM 1551 N N . PHE A 1 193 ? -4.351 4.504 5.461 1.00 95.38 193 PHE A N 1
ATOM 1552 C CA . PHE A 1 193 ? -4.112 5.401 4.329 1.00 95.38 193 PHE A CA 1
ATOM 1553 C C . PHE A 1 193 ? -4.236 6.870 4.724 1.00 95.38 193 PHE A C 1
ATOM 1555 O O . PHE A 1 193 ? -3.350 7.657 4.394 1.00 95.38 193 PHE A O 1
ATOM 1562 N N . GLN A 1 194 ? -5.292 7.237 5.449 1.00 93.69 194 GLN A N 1
ATOM 1563 C CA . GLN A 1 194 ? -5.513 8.614 5.898 1.00 93.69 194 GLN A CA 1
ATOM 1564 C C . GLN A 1 194 ? -4.430 9.072 6.879 1.00 93.69 194 GLN A C 1
ATOM 1566 O O . GLN A 1 194 ? -3.837 10.129 6.673 1.00 93.69 194 GLN A O 1
ATOM 1571 N N . ALA A 1 195 ? -4.095 8.257 7.880 1.00 93.62 195 ALA A N 1
ATOM 1572 C CA . ALA A 1 195 ? -3.045 8.551 8.850 1.00 93.62 195 ALA A CA 1
ATOM 1573 C C . ALA A 1 195 ? -1.666 8.648 8.184 1.00 93.62 195 ALA A C 1
ATOM 1575 O O . ALA A 1 195 ? -0.904 9.565 8.479 1.00 93.62 195 ALA A O 1
ATOM 1576 N N . THR A 1 196 ? -1.356 7.769 7.225 1.00 94.94 196 THR A N 1
ATOM 1577 C CA . THR A 1 196 ? -0.100 7.850 6.461 1.00 94.94 196 THR A CA 1
ATOM 1578 C C . THR A 1 196 ? -0.031 9.133 5.638 1.00 94.94 196 THR A C 1
ATOM 1580 O O . THR A 1 196 ? 0.989 9.817 5.652 1.00 94.94 196 THR A O 1
ATOM 1583 N N . LEU A 1 197 ? -1.103 9.486 4.926 1.00 94.50 197 LEU A N 1
ATOM 1584 C CA . LEU A 1 197 ? -1.148 10.707 4.121 1.00 94.50 197 LEU A CA 1
ATOM 1585 C C . LEU A 1 197 ? -1.097 11.974 4.983 1.00 94.50 197 LEU A C 1
ATOM 1587 O O . LEU A 1 197 ? -0.388 12.914 4.630 1.00 94.50 197 LEU A O 1
ATOM 1591 N N . SER A 1 198 ? -1.783 11.981 6.127 1.00 92.25 198 SER A N 1
ATOM 1592 C CA . SER A 1 198 ? -1.713 13.055 7.123 1.00 92.25 198 SER A CA 1
ATOM 1593 C C . SER A 1 198 ? -0.294 13.194 7.686 1.00 92.25 198 SER A C 1
ATOM 1595 O O . SER A 1 198 ? 0.268 14.287 7.693 1.00 92.25 198 SER A O 1
ATOM 1597 N N . ALA A 1 199 ? 0.360 12.079 8.026 1.00 92.31 199 ALA A N 1
ATOM 1598 C CA . ALA A 1 199 ? 1.754 12.088 8.453 1.00 92.31 199 ALA A CA 1
ATOM 1599 C C . ALA A 1 199 ? 2.688 12.625 7.357 1.00 92.31 199 ALA A C 1
ATOM 1601 O O . ALA A 1 199 ? 3.593 13.396 7.666 1.00 92.31 199 ALA A O 1
ATOM 1602 N N . ILE A 1 200 ? 2.466 12.266 6.085 1.00 93.62 200 ILE A N 1
ATOM 1603 C CA . ILE A 1 200 ? 3.243 12.793 4.951 1.00 93.62 200 ILE A CA 1
ATOM 1604 C C . ILE A 1 200 ? 2.999 14.293 4.783 1.00 93.62 200 ILE A C 1
ATOM 1606 O O . ILE A 1 200 ? 3.939 15.014 4.473 1.00 93.62 200 ILE A O 1
ATOM 1610 N N . LYS A 1 201 ? 1.768 14.782 4.983 1.00 91.88 201 LYS A N 1
ATOM 1611 C CA . LYS A 1 201 ? 1.456 16.217 4.929 1.00 91.88 201 LYS A CA 1
ATOM 1612 C C . LYS A 1 201 ? 2.267 16.986 5.974 1.00 91.88 201 LYS A C 1
ATOM 1614 O O . LYS A 1 201 ? 2.881 17.993 5.618 1.00 91.88 201 LYS A O 1
ATOM 1619 N N . SER A 1 202 ? 2.300 16.490 7.208 1.00 90.06 202 SER A N 1
ATOM 1620 C CA . SER A 1 202 ? 2.873 17.196 8.360 1.00 90.06 202 SER A CA 1
ATOM 1621 C C . SER A 1 202 ? 4.380 17.012 8.544 1.00 90.06 202 SER A C 1
ATOM 1623 O O . SER A 1 202 ? 5.003 17.821 9.219 1.00 90.06 202 SER A O 1
ATOM 1625 N N . ASN A 1 203 ? 4.984 15.970 7.964 1.00 90.38 203 ASN A N 1
ATOM 1626 C CA . ASN A 1 203 ? 6.388 15.629 8.200 1.00 90.38 203 ASN A CA 1
ATOM 1627 C C . ASN A 1 203 ? 7.185 15.553 6.895 1.00 90.38 203 ASN A C 1
ATOM 1629 O O . ASN A 1 203 ? 6.706 15.052 5.879 1.00 90.38 203 ASN A O 1
ATOM 1633 N N . GLU A 1 204 ? 8.459 15.948 6.942 1.00 90.50 204 GLU A N 1
ATOM 1634 C CA . GLU A 1 204 ? 9.377 15.758 5.811 1.00 90.50 204 GLU A CA 1
ATOM 1635 C C . GLU A 1 204 ? 9.624 14.276 5.500 1.00 90.50 204 GLU A C 1
ATOM 1637 O O . GLU A 1 204 ? 9.822 13.893 4.344 1.00 90.50 204 GLU A O 1
ATOM 1642 N N . LYS A 1 205 ? 9.635 13.428 6.537 1.00 94.00 205 LYS A N 1
ATOM 1643 C CA . LYS A 1 205 ? 9.907 11.992 6.433 1.00 94.00 205 LYS A CA 1
ATOM 1644 C C . LYS A 1 205 ? 8.928 11.191 7.281 1.00 94.00 205 LYS A C 1
ATOM 1646 O O . LYS A 1 205 ? 8.760 11.464 8.463 1.00 94.00 205 LYS A O 1
ATOM 1651 N N . VAL A 1 206 ? 8.356 10.146 6.688 1.00 94.44 206 VAL A N 1
ATOM 1652 C CA . VAL A 1 206 ? 7.483 9.180 7.373 1.00 94.44 206 VAL A CA 1
ATOM 1653 C C . VAL A 1 206 ? 8.085 7.795 7.215 1.00 94.44 206 VAL A C 1
ATOM 1655 O O . VAL A 1 206 ? 8.118 7.243 6.112 1.00 94.44 206 VAL A O 1
ATOM 1658 N N . ASN A 1 207 ? 8.614 7.252 8.310 1.00 93.88 207 ASN A N 1
ATOM 1659 C CA . ASN A 1 207 ? 9.351 5.993 8.296 1.00 93.88 207 ASN A CA 1
ATOM 1660 C C . ASN A 1 207 ? 8.468 4.801 8.688 1.00 93.88 207 ASN A C 1
ATOM 1662 O O . ASN A 1 207 ? 7.813 4.822 9.730 1.00 93.88 207 ASN A O 1
ATOM 1666 N N . PHE A 1 208 ? 8.537 3.741 7.884 1.00 92.75 208 PHE A N 1
ATOM 1667 C CA . PHE A 1 208 ? 7.986 2.422 8.160 1.00 92.75 208 PHE A CA 1
ATOM 1668 C C . PHE A 1 208 ? 9.138 1.431 8.328 1.00 92.75 208 PHE A C 1
ATOM 1670 O O . PHE A 1 208 ? 9.813 1.058 7.360 1.00 92.75 208 PHE A O 1
ATOM 1677 N N . ALA A 1 209 ? 9.368 1.005 9.572 1.00 87.62 209 ALA A N 1
ATOM 1678 C CA . ALA A 1 209 ? 10.476 0.124 9.931 1.00 87.62 209 ALA A CA 1
ATOM 1679 C C . ALA A 1 209 ? 10.526 -1.128 9.036 1.00 87.62 209 ALA A C 1
ATOM 1681 O O . ALA A 1 209 ? 9.519 -1.799 8.833 1.00 87.62 209 ALA A O 1
ATOM 1682 N N . LYS A 1 210 ? 11.711 -1.441 8.487 1.00 88.25 210 LYS A N 1
ATOM 1683 C CA . LYS A 1 210 ? 11.962 -2.574 7.567 1.00 88.25 210 LYS A CA 1
ATOM 1684 C C . LYS A 1 210 ? 11.173 -2.551 6.241 1.00 88.25 210 LYS A C 1
ATOM 1686 O O . LYS A 1 210 ? 11.270 -3.525 5.488 1.00 88.25 210 LYS A O 1
ATOM 1691 N N . ARG A 1 211 ? 10.419 -1.483 5.940 1.00 93.06 211 ARG A N 1
ATOM 1692 C CA . ARG A 1 211 ? 9.656 -1.313 4.687 1.00 93.06 211 ARG A CA 1
ATOM 1693 C C . ARG A 1 211 ? 10.237 -0.199 3.823 1.00 93.06 211 ARG A C 1
ATOM 1695 O O . ARG A 1 211 ? 10.611 -0.416 2.673 1.00 93.06 211 ARG A O 1
ATOM 1702 N N . GLY A 1 212 ? 10.335 1.002 4.379 1.00 94.25 212 GLY A N 1
ATOM 1703 C CA . GLY A 1 212 ? 10.795 2.170 3.644 1.00 94.25 212 GLY A CA 1
ATOM 1704 C C . GLY A 1 212 ? 10.351 3.480 4.266 1.00 94.25 212 GLY A C 1
ATOM 1705 O O . GLY A 1 212 ? 9.706 3.522 5.310 1.00 94.25 212 GLY A O 1
ATOM 1706 N N . THR A 1 213 ? 10.708 4.570 3.605 1.00 95.81 213 THR A N 1
ATOM 1707 C CA . THR A 1 213 ? 10.442 5.925 4.082 1.00 95.81 213 THR A CA 1
ATOM 1708 C C . THR A 1 213 ? 9.790 6.734 2.975 1.00 95.81 213 THR A C 1
ATOM 1710 O O . THR A 1 213 ? 10.323 6.809 1.863 1.00 95.81 213 THR A O 1
ATOM 1713 N N . PHE A 1 214 ? 8.651 7.355 3.275 1.00 96.44 214 PHE A N 1
ATOM 1714 C CA . PHE A 1 214 ? 8.116 8.419 2.433 1.00 96.44 214 PHE A CA 1
ATOM 1715 C C . PHE A 1 214 ? 8.880 9.707 2.715 1.00 96.44 214 PHE A C 1
ATOM 1717 O O . PHE A 1 214 ? 9.132 10.033 3.872 1.00 96.44 214 PHE A O 1
ATOM 1724 N N . ILE A 1 215 ? 9.260 10.417 1.658 1.00 95.12 215 ILE A N 1
ATOM 1725 C CA . ILE A 1 215 ? 10.022 11.663 1.728 1.00 95.12 215 ILE A CA 1
ATOM 1726 C C . ILE A 1 215 ? 9.221 12.732 0.986 1.00 95.12 215 ILE A C 1
ATOM 1728 O O . ILE A 1 215 ? 8.968 12.585 -0.217 1.00 95.12 215 ILE A O 1
ATOM 1732 N N . LYS A 1 216 ? 8.816 13.784 1.702 1.00 92.62 216 LYS A N 1
ATOM 1733 C CA . LYS A 1 216 ? 8.156 14.970 1.150 1.00 92.62 216 LYS A CA 1
ATOM 1734 C C . LYS A 1 216 ? 9.224 15.918 0.599 1.00 92.62 216 LYS A C 1
ATOM 1736 O O . LYS A 1 216 ? 10.158 16.297 1.291 1.00 92.62 216 LYS A O 1
ATOM 1741 N N . GLY A 1 217 ? 9.083 16.271 -0.671 1.00 87.62 217 GLY A N 1
ATOM 1742 C CA . GLY A 1 217 ? 9.821 17.340 -1.350 1.00 87.62 217 GLY A CA 1
ATOM 1743 C C . GLY A 1 217 ? 8.902 17.944 -2.411 1.00 87.62 217 GLY A C 1
ATOM 1744 O O . GLY A 1 217 ? 7.686 17.901 -2.239 1.00 87.62 217 GLY A O 1
ATOM 1745 N N . ASN A 1 218 ? 9.430 18.370 -3.565 1.00 85.12 218 ASN A N 1
ATOM 1746 C CA . ASN A 1 218 ? 8.595 18.831 -4.697 1.00 85.12 218 ASN A CA 1
ATOM 1747 C C . ASN A 1 218 ? 7.554 17.785 -5.141 1.00 85.12 218 ASN A C 1
ATOM 1749 O O . ASN A 1 218 ? 6.537 18.106 -5.751 1.00 85.12 218 ASN A O 1
ATOM 1753 N N . ARG A 1 219 ? 7.839 16.506 -4.878 1.00 88.62 219 ARG A N 1
ATOM 1754 C CA . ARG A 1 219 ? 6.914 15.379 -4.997 1.00 88.62 219 ARG A CA 1
ATOM 1755 C C . ARG A 1 219 ? 7.156 14.435 -3.827 1.00 88.62 219 ARG A C 1
ATOM 1757 O O . ARG A 1 219 ? 8.287 14.324 -3.354 1.00 88.62 219 ARG A O 1
ATOM 1764 N N . VAL A 1 220 ? 6.121 13.709 -3.413 1.00 92.12 220 VAL A N 1
ATOM 1765 C CA . VAL A 1 220 ? 6.277 12.615 -2.449 1.00 92.12 220 VAL A CA 1
ATOM 1766 C C . VAL A 1 220 ? 6.950 11.437 -3.142 1.00 92.12 220 VAL A C 1
ATOM 1768 O O . VAL A 1 220 ? 6.448 10.941 -4.151 1.00 92.12 220 VAL A O 1
ATOM 1771 N N . ASN A 1 221 ? 8.070 10.982 -2.588 1.00 92.69 221 ASN A N 1
ATOM 1772 C CA . ASN A 1 221 ? 8.772 9.782 -3.033 1.00 92.69 221 ASN A CA 1
ATOM 1773 C C . ASN A 1 221 ? 8.740 8.712 -1.941 1.00 92.69 221 ASN A C 1
ATOM 1775 O O . ASN A 1 221 ? 8.607 9.028 -0.762 1.00 92.69 221 ASN A O 1
ATOM 1779 N N . PHE A 1 222 ? 8.921 7.452 -2.331 1.00 95.38 222 PHE A N 1
ATOM 1780 C CA . PHE A 1 222 ? 9.108 6.340 -1.401 1.00 95.38 222 PHE A CA 1
ATOM 1781 C C . PHE A 1 222 ? 10.481 5.716 -1.628 1.00 95.38 222 PHE A C 1
ATOM 1783 O O . PHE A 1 222 ? 10.825 5.360 -2.756 1.00 95.38 222 PHE A O 1
ATOM 1790 N N . LYS A 1 223 ? 11.267 5.597 -0.559 1.00 94.69 223 LYS A N 1
ATOM 1791 C CA . LYS A 1 223 ? 12.562 4.914 -0.556 1.00 94.69 223 LYS A CA 1
ATOM 1792 C C . LYS A 1 223 ? 12.422 3.610 0.222 1.00 94.69 223 LYS A C 1
ATOM 1794 O O . LYS A 1 223 ? 12.344 3.638 1.446 1.00 94.69 223 LYS A O 1
ATOM 1799 N N . ALA A 1 224 ? 12.389 2.487 -0.490 1.00 94.19 224 ALA A N 1
ATOM 1800 C CA . ALA A 1 224 ? 12.350 1.159 0.114 1.00 94.19 224 ALA A CA 1
ATOM 1801 C C . ALA A 1 224 ? 13.643 0.855 0.893 1.00 94.19 224 ALA A C 1
ATOM 1803 O O . ALA A 1 224 ? 14.727 1.311 0.514 1.00 94.19 224 ALA A O 1
ATOM 1804 N N . THR A 1 225 ? 13.541 0.077 1.971 1.00 93.50 225 THR A N 1
ATOM 1805 C CA . THR A 1 225 ? 14.724 -0.487 2.642 1.00 93.50 225 THR A CA 1
ATOM 1806 C C . THR A 1 225 ? 15.274 -1.678 1.847 1.00 93.50 225 THR A C 1
ATOM 1808 O O . THR A 1 225 ? 14.509 -2.330 1.135 1.00 93.50 225 THR A O 1
ATOM 1811 N N . PRO A 1 226 ? 16.559 -2.049 2.010 1.00 91.06 226 PRO A N 1
ATOM 1812 C CA . PRO A 1 226 ? 17.109 -3.249 1.374 1.00 91.06 226 PRO A CA 1
ATOM 1813 C C . PRO A 1 226 ? 16.318 -4.525 1.699 1.00 91.06 226 PRO A C 1
ATOM 1815 O O . PRO A 1 226 ? 16.051 -5.328 0.814 1.00 91.06 226 PRO A O 1
ATOM 1818 N N . SER A 1 227 ? 15.849 -4.681 2.943 1.00 90.69 227 SER A N 1
ATOM 1819 C CA . SER A 1 227 ? 14.987 -5.806 3.341 1.00 90.69 227 SER A CA 1
ATOM 1820 C C . SER A 1 227 ? 13.699 -5.886 2.517 1.00 90.69 227 SER A C 1
ATOM 1822 O O . SER A 1 227 ? 13.264 -6.972 2.140 1.00 90.69 227 SER A O 1
ATOM 1824 N N . PHE A 1 228 ? 13.093 -4.735 2.223 1.00 92.31 228 PHE A N 1
ATOM 1825 C CA . PHE A 1 228 ? 11.878 -4.653 1.426 1.00 92.31 228 PHE A CA 1
ATOM 1826 C C . PHE A 1 228 ? 12.168 -4.867 -0.060 1.00 92.31 228 PHE A C 1
ATOM 1828 O O . PHE A 1 228 ? 11.428 -5.586 -0.721 1.00 92.31 228 PHE A O 1
ATOM 1835 N N . GLU A 1 229 ? 13.271 -4.313 -0.576 1.00 91.12 229 GLU A N 1
ATOM 1836 C CA . GLU A 1 229 ? 13.736 -4.569 -1.945 1.00 91.12 229 GLU A CA 1
ATOM 1837 C C . GLU A 1 229 ? 14.025 -6.063 -2.173 1.00 91.12 229 GLU A C 1
ATOM 1839 O O . GLU A 1 229 ? 13.661 -6.584 -3.227 1.00 91.12 229 GLU A O 1
ATOM 1844 N N . ARG A 1 230 ? 14.595 -6.772 -1.187 1.00 89.81 230 ARG A N 1
ATOM 1845 C CA . ARG A 1 230 ? 14.813 -8.227 -1.248 1.00 89.81 230 ARG A CA 1
ATOM 1846 C C . ARG A 1 230 ? 13.502 -9.001 -1.259 1.00 89.81 230 ARG A C 1
ATOM 1848 O O . ARG A 1 230 ? 13.293 -9.824 -2.141 1.00 89.81 230 ARG A O 1
ATOM 1855 N N . LYS A 1 231 ? 12.580 -8.692 -0.337 1.00 88.69 231 LYS A N 1
ATOM 1856 C CA . LYS A 1 231 ? 11.244 -9.319 -0.308 1.00 88.69 231 LYS A CA 1
ATOM 1857 C C . LYS A 1 231 ? 10.472 -9.094 -1.614 1.00 88.69 231 LYS A C 1
ATOM 1859 O O . LYS A 1 231 ? 9.747 -9.973 -2.059 1.00 88.69 231 LYS A O 1
ATOM 1864 N N . PHE A 1 232 ? 10.664 -7.936 -2.242 1.00 88.56 232 PHE A N 1
ATOM 1865 C CA . PHE A 1 232 ? 10.089 -7.608 -3.545 1.00 88.56 232 PHE A CA 1
ATOM 1866 C C . PHE A 1 232 ? 10.762 -8.353 -4.716 1.00 88.56 232 PHE A C 1
ATOM 1868 O O . PHE A 1 232 ? 10.196 -8.427 -5.805 1.00 88.56 232 PHE A O 1
ATOM 1875 N N . GLY A 1 233 ? 11.970 -8.891 -4.526 1.00 86.44 233 GLY A N 1
ATOM 1876 C CA . GLY A 1 233 ? 12.761 -9.529 -5.579 1.00 86.44 233 GLY A CA 1
ATOM 1877 C C . GLY A 1 233 ? 13.507 -8.537 -6.477 1.00 86.44 233 GLY A C 1
ATOM 1878 O O . GLY A 1 233 ? 13.680 -8.793 -7.667 1.00 86.44 233 GLY A O 1
ATOM 1879 N N . LEU A 1 234 ? 13.911 -7.375 -5.948 1.00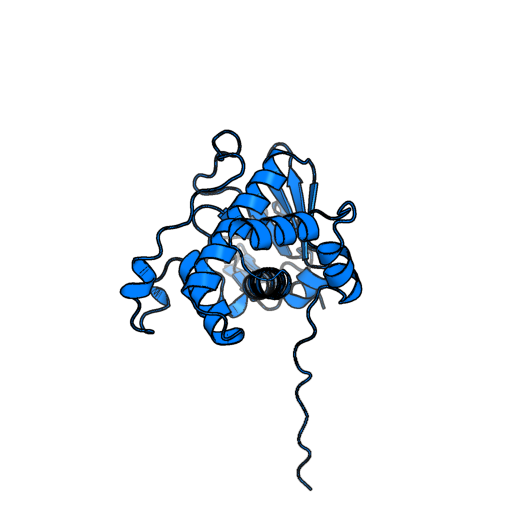 84.81 234 LEU A N 1
ATOM 1880 C CA . LEU A 1 234 ? 14.756 -6.399 -6.660 1.00 84.81 234 LEU A CA 1
ATOM 1881 C C . LEU A 1 234 ? 16.250 -6.626 -6.444 1.00 84.81 234 LEU A C 1
ATOM 1883 O O . LEU A 1 234 ? 17.056 -6.201 -7.271 1.00 84.81 234 LEU A O 1
ATOM 1887 N N . ILE A 1 235 ? 16.602 -7.235 -5.316 1.00 82.94 235 ILE A N 1
ATOM 1888 C CA . ILE A 1 235 ? 17.964 -7.587 -4.924 1.00 82.94 235 ILE A CA 1
ATOM 1889 C C . ILE A 1 235 ? 17.943 -8.979 -4.291 1.00 82.94 235 ILE A C 1
ATOM 1891 O O . ILE A 1 235 ? 16.900 -9.393 -3.783 1.00 82.94 235 ILE A O 1
ATOM 1895 N N . GLU A 1 236 ? 19.077 -9.672 -4.341 1.00 72.25 236 GLU A N 1
ATOM 1896 C CA . GLU A 1 236 ? 19.273 -10.991 -3.724 1.00 72.25 236 GLU A CA 1
ATOM 1897 C C . GLU A 1 236 ? 19.397 -10.914 -2.186 1.00 72.25 236 GLU A C 1
ATOM 1899 O O . GLU A 1 236 ? 19.880 -9.896 -1.617 1.00 72.25 236 GLU A O 1
#

Secondary structure (DSSP, 8-state):
------PPP---SS-HHHHHHHHTT----SHHHHHHHHHHHHHT--HHHHHHHHHHHHHHHH-HHHHS-TTT-EEEETTTEEEEEEES--HHHHHH-EEEEEEETTEEEEE-TTS-EEEEEEEEEEEEEE-TTT--STTPPPSSPPPPP-HHHHT--S--GGGS-HHHHHHHHHHHHH---HHHHHHHHHHHHHHHHHHHHH-SEEEETTTEEEE-SSS-EEEE-HHHHHHHTS--

Sequence (236 aa):
MTGITTSDKNQTTFPASSIKSLQNGKSLKSSSAQIIDSMAKMTDLSIETATRVMDEFWDYVSNHSGNWRKDTHCLQIPKFGTFILKPRSKTFIQKQKVGKMKFFKSQFIYRDKEGKWTKSERTKARINFSLSPSINLESLPSPPFDPPSTQWIENWTGKGHSRLSSKRRISVSIHEKTEIPLKEVHVLLNFLFQATLSAIKSNEKVNFAKRGTFIKGNRVNFKATPSFERKFGLIE